Protein AF-A0A4Y1X3I6-F1 (afdb_monomer_lite)

Radius of gyration: 19.83 Å; chains: 1; bounding box: 42×43×62 Å

Sequence (272 aa):
MNHTSRMTALLGELRRERNGAVADAMRLVGAPYGLNYGVSLPTLRRLARAEKPDYAFAKFLSLQDVRELRLAAYHIADPAGLTPGEFPFWASGIVNHELAEEAAFALLPRIGDFPALFRTWTATDMPWPLQYAALMAASRVVPPDSGWVDSAVEAVRRAAAAAETVPPDVAASEGGLVSAAPVAAVVAGTGPAVSASPESGFSASATPSAACSVCTPAAALLVAQGAVALLAAVGSRNGESRQAVLRKAGSLGRLRAEDYVHEELAWRLEVQ

Foldseek 3Di:
DDLVVVVVVLVVQLLVQFDVVQVVVCVLLPPPAPAERNHDPVSLLVSLLVAAADQVSLLVQLPDSYPSSVLSSLQNHDLAPCDPVCLVVLLLSQQDLSSLVSNLPHHQLPHPPLVSQLVVQLDLQHFLSSLLSSLSNLLVHVQRDLVCLLSLLVSLQSLLVLQVVDDVVLQVSNVVLPDCDPPDDDDDDDDDDDDDDDDDDDDDDDDSPPNRRRRHPSSSLSSLVSSLSSLLSQLVPDVVSVVSNLVSLVPHDPGPSSVSNVVSSCVSRVPD

Structure (mmCIF, N/CA/C/O backbone):
data_AF-A0A4Y1X3I6-F1
#
_entry.id   AF-A0A4Y1X3I6-F1
#
loop_
_atom_site.group_PDB
_atom_site.id
_atom_site.type_symbol
_atom_site.label_atom_id
_atom_site.label_alt_id
_atom_site.label_comp_id
_atom_site.label_asym_id
_atom_site.label_entity_id
_atom_site.label_seq_id
_atom_site.pdbx_PDB_ins_code
_atom_site.Cartn_x
_atom_site.Cartn_y
_atom_site.Cartn_z
_atom_site.occupancy
_atom_site.B_iso_or_equiv
_atom_site.auth_seq_id
_atom_site.auth_comp_id
_atom_site.auth_asym_id
_atom_site.auth_atom_id
_atom_site.pdbx_PDB_model_num
ATOM 1 N N . MET A 1 1 ? -17.410 15.465 18.417 1.00 71.94 1 MET A N 1
ATOM 2 C CA . MET A 1 1 ? -16.940 14.279 19.169 1.00 71.94 1 MET A CA 1
ATOM 3 C C . MET A 1 1 ? -15.415 14.283 19.130 1.00 71.94 1 MET A C 1
ATOM 5 O O . MET A 1 1 ? -14.883 14.571 18.065 1.00 71.94 1 MET A O 1
ATOM 9 N N . ASN A 1 2 ? -14.715 14.066 20.250 1.00 92.44 2 ASN A N 1
ATOM 10 C CA . ASN A 1 2 ? -13.241 14.031 20.248 1.00 92.44 2 ASN A CA 1
ATOM 11 C C . ASN A 1 2 ? -12.715 12.730 19.595 1.00 92.44 2 ASN A C 1
ATOM 13 O O . ASN A 1 2 ? -13.485 11.787 19.392 1.00 92.44 2 ASN A O 1
ATOM 17 N N . HIS A 1 3 ? -11.423 12.681 19.248 1.00 96.50 3 HIS A N 1
ATOM 18 C CA . HIS A 1 3 ? -10.822 11.522 18.570 1.00 96.50 3 HIS A CA 1
ATOM 19 C C . HIS A 1 3 ? -10.977 10.219 19.367 1.00 96.50 3 HIS A C 1
ATOM 21 O O . HIS A 1 3 ? -11.315 9.189 18.789 1.00 96.50 3 HIS A O 1
ATOM 27 N N . THR A 1 4 ? -10.808 10.260 20.690 1.00 96.69 4 THR A N 1
ATOM 28 C CA . THR A 1 4 ? -10.915 9.076 21.554 1.00 96.69 4 THR A CA 1
ATOM 29 C C . THR A 1 4 ? -12.310 8.456 21.512 1.00 96.69 4 THR A C 1
ATOM 31 O O . THR A 1 4 ? -12.442 7.240 21.364 1.00 96.69 4 THR A O 1
ATOM 34 N N . SER A 1 5 ? -13.366 9.269 21.596 1.00 96.88 5 SER A N 1
ATOM 35 C CA . SER A 1 5 ? -14.747 8.782 21.531 1.00 96.88 5 SER A CA 1
ATOM 36 C C . SER A 1 5 ? -15.086 8.198 20.155 1.00 96.88 5 SER A C 1
ATOM 38 O O . SER A 1 5 ? -15.718 7.146 20.095 1.00 96.88 5 SER A O 1
ATOM 40 N N . ARG A 1 6 ? -14.614 8.819 19.062 1.00 97.62 6 ARG A N 1
ATOM 41 C CA . ARG A 1 6 ? -14.786 8.287 17.695 1.00 97.62 6 ARG A CA 1
ATOM 42 C C . ARG A 1 6 ? -14.063 6.956 17.509 1.00 97.62 6 ARG A C 1
ATOM 44 O O . ARG A 1 6 ? -14.669 5.985 17.075 1.00 97.62 6 ARG A O 1
ATOM 51 N N . MET A 1 7 ? -12.795 6.880 17.915 1.00 98.06 7 MET A N 1
ATOM 52 C CA . MET A 1 7 ? -12.025 5.635 17.884 1.00 98.06 7 MET A CA 1
ATOM 53 C C . MET A 1 7 ? -12.710 4.535 18.701 1.00 98.06 7 MET A C 1
ATOM 55 O O . MET A 1 7 ? -12.787 3.400 18.247 1.00 98.06 7 MET A O 1
ATOM 59 N N . THR A 1 8 ? -13.233 4.860 19.886 1.00 97.81 8 THR A N 1
ATOM 60 C CA . THR A 1 8 ? -13.953 3.896 20.734 1.00 97.81 8 THR A CA 1
ATOM 61 C C . THR A 1 8 ? -15.213 3.372 20.042 1.00 97.81 8 THR A C 1
ATOM 63 O O . THR A 1 8 ? -15.477 2.172 20.104 1.00 97.81 8 THR A O 1
ATOM 66 N N . ALA A 1 9 ? -15.967 4.235 19.353 1.00 98.00 9 ALA A N 1
ATOM 67 C CA . ALA A 1 9 ? -17.135 3.823 18.576 1.00 98.00 9 ALA A CA 1
ATOM 68 C C . ALA A 1 9 ? -16.743 2.886 17.421 1.00 98.00 9 ALA A C 1
ATOM 70 O O . ALA A 1 9 ? -17.279 1.779 17.332 1.00 98.00 9 ALA A O 1
ATOM 71 N N . LEU A 1 10 ? -15.744 3.274 16.620 1.00 98.19 10 LEU A N 1
ATOM 72 C CA . LEU A 1 10 ? -15.222 2.466 15.513 1.00 98.19 10 LEU A CA 1
ATOM 73 C C . LEU A 1 10 ? -14.684 1.109 15.998 1.00 98.19 10 LEU A C 1
ATOM 75 O O . LEU A 1 10 ? -15.006 0.066 15.434 1.00 98.19 10 LEU A O 1
ATOM 79 N N . LEU A 1 11 ? -13.921 1.088 17.095 1.00 97.62 11 LEU A N 1
ATOM 80 C CA . LEU A 1 11 ? -13.472 -0.152 17.736 1.00 97.62 11 LEU A CA 1
ATOM 81 C C . LEU A 1 11 ? -14.644 -1.011 18.213 1.00 97.62 11 LEU A C 1
ATOM 83 O O . LEU A 1 11 ? -14.580 -2.235 18.129 1.00 97.62 11 LEU A O 1
ATOM 87 N N . GLY A 1 12 ? -15.708 -0.392 18.723 1.00 98.06 12 GLY A N 1
ATOM 88 C CA . GLY A 1 12 ? -16.930 -1.087 19.108 1.00 98.06 12 GLY A CA 1
ATOM 89 C C . GLY A 1 12 ? -17.577 -1.820 17.932 1.00 98.06 12 GLY A C 1
ATOM 90 O O . GLY A 1 12 ? -18.028 -2.950 18.105 1.00 98.06 12 GLY A O 1
ATOM 91 N N . GLU A 1 13 ? -17.590 -1.210 16.745 1.00 98.19 13 GLU A N 1
ATOM 92 C CA . GLU A 1 13 ? -18.057 -1.842 15.504 1.00 98.19 13 GLU A CA 1
ATOM 93 C C . GLU A 1 13 ? -17.135 -2.978 15.064 1.00 98.19 13 GLU A C 1
ATOM 95 O O . GLU A 1 13 ? -17.592 -4.105 14.885 1.00 98.19 13 GLU A O 1
ATOM 100 N N . LEU A 1 14 ? -15.829 -2.722 14.990 1.00 97.38 14 LEU A N 1
ATOM 101 C CA . LEU A 1 14 ? -14.834 -3.719 14.589 1.00 97.38 14 LEU A CA 1
ATOM 102 C C . LEU A 1 14 ? -14.844 -4.953 15.502 1.00 97.38 14 LEU A C 1
ATOM 104 O O . LEU A 1 14 ? -14.760 -6.082 15.029 1.00 97.38 14 LEU A O 1
ATOM 108 N N . ARG A 1 15 ? -15.013 -4.765 16.816 1.00 96.75 15 ARG A N 1
ATOM 109 C CA . ARG A 1 15 ? -15.083 -5.871 17.783 1.00 96.75 15 ARG A CA 1
ATOM 110 C C . ARG A 1 15 ? -16.308 -6.762 17.596 1.00 96.75 15 ARG A C 1
ATOM 112 O O . ARG A 1 15 ? -16.227 -7.938 17.947 1.00 96.75 15 ARG A O 1
ATOM 119 N N . ARG A 1 16 ? -17.419 -6.239 17.064 1.00 97.56 16 ARG A N 1
ATOM 120 C CA . ARG A 1 16 ? -18.601 -7.055 16.728 1.00 97.56 16 ARG A CA 1
ATOM 121 C C . ARG A 1 16 ? -18.351 -7.958 15.523 1.00 97.56 16 ARG A C 1
ATOM 123 O O . ARG A 1 16 ? -18.936 -9.028 15.445 1.00 97.56 16 ARG A O 1
ATOM 130 N N . GLU A 1 17 ? -17.439 -7.554 14.648 1.00 97.56 17 GLU A N 1
ATOM 131 C CA . GLU A 1 17 ? -17.069 -8.252 13.413 1.00 97.56 17 GLU A CA 1
ATOM 132 C C . GLU A 1 17 ? -15.809 -9.125 13.572 1.00 97.56 17 GLU A C 1
ATOM 134 O O . GLU A 1 17 ? -15.268 -9.631 12.587 1.00 97.56 17 GLU A O 1
ATOM 139 N N . ARG A 1 18 ? -15.295 -9.273 14.802 1.00 95.94 18 ARG A N 1
ATOM 140 C CA . ARG A 1 18 ? -14.026 -9.963 15.068 1.00 95.94 18 ARG A CA 1
ATOM 141 C C . ARG A 1 18 ? -14.077 -11.437 14.667 1.00 95.94 18 ARG A C 1
ATOM 143 O O . ARG A 1 18 ? -15.062 -12.130 14.922 1.00 95.94 18 ARG A O 1
ATOM 150 N N . ASN A 1 19 ? -12.957 -11.941 14.164 1.00 95.19 19 ASN A N 1
ATOM 151 C CA . ASN A 1 19 ? -12.756 -13.353 13.879 1.00 95.19 19 ASN A CA 1
ATOM 152 C C . ASN A 1 19 ? -11.429 -13.828 14.486 1.00 95.19 19 ASN A C 1
ATOM 154 O O . ASN A 1 19 ? -10.357 -13.615 13.924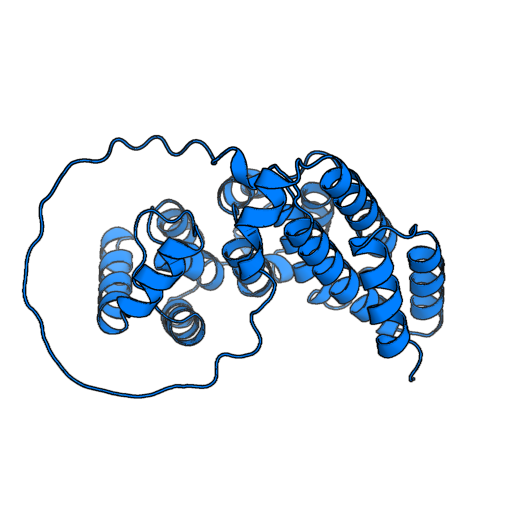 1.00 95.19 19 ASN A O 1
ATOM 158 N N . GLY A 1 20 ? -11.517 -14.488 15.645 1.00 90.81 20 GLY A N 1
ATOM 159 C CA . GLY A 1 20 ? -10.344 -14.976 16.375 1.00 90.81 20 GLY A CA 1
ATOM 160 C C . GLY A 1 20 ? -9.525 -15.999 15.587 1.00 90.81 20 GLY A C 1
ATOM 161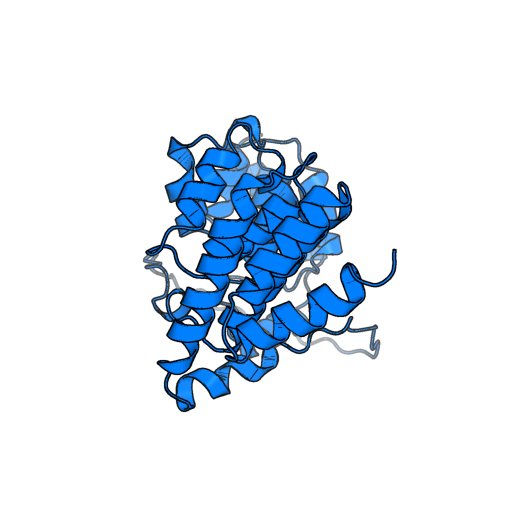 O O . GLY A 1 20 ? -8.309 -15.898 15.564 1.00 90.81 20 GLY A O 1
ATOM 162 N N . ALA A 1 21 ? -10.177 -16.906 14.852 1.00 90.69 21 ALA A N 1
ATOM 163 C CA . ALA A 1 21 ? -9.475 -17.915 14.057 1.00 90.69 21 ALA A CA 1
ATOM 164 C C . ALA A 1 21 ? -8.644 -17.287 12.926 1.00 90.69 21 ALA A C 1
ATOM 166 O O . ALA A 1 21 ? -7.527 -17.722 12.660 1.00 90.69 21 ALA A O 1
ATOM 167 N N . VAL A 1 22 ? -9.165 -16.233 12.285 1.00 90.12 22 VAL A N 1
ATOM 168 C CA . VAL A 1 22 ? -8.405 -15.459 11.291 1.00 90.12 22 VAL A CA 1
ATOM 169 C C . VAL A 1 22 ? -7.247 -14.722 11.959 1.00 90.12 22 VAL A C 1
ATOM 171 O O . VAL A 1 22 ? -6.133 -14.775 11.450 1.00 90.12 22 VAL A O 1
ATOM 174 N N . ALA A 1 23 ? -7.478 -14.072 13.103 1.00 88.38 23 ALA A N 1
ATOM 175 C CA . ALA A 1 23 ? -6.417 -13.382 13.837 1.00 88.38 23 ALA A CA 1
ATOM 176 C C . ALA A 1 23 ? -5.280 -14.340 14.247 1.00 88.38 23 ALA A C 1
ATOM 178 O O . ALA A 1 23 ? -4.106 -14.010 14.065 1.00 88.38 23 ALA A O 1
ATOM 179 N N . ASP A 1 24 ? -5.621 -15.541 14.720 1.00 86.38 24 ASP A N 1
ATOM 180 C CA . ASP A 1 24 ? -4.663 -16.586 15.085 1.00 86.38 24 ASP A CA 1
ATOM 181 C C . ASP A 1 24 ? -3.896 -17.103 13.860 1.00 86.38 24 ASP A C 1
ATOM 183 O O . ASP A 1 24 ? -2.670 -17.210 13.898 1.00 86.38 24 ASP A O 1
ATOM 187 N N . ALA A 1 25 ? -4.580 -17.342 12.736 1.00 85.25 25 ALA A N 1
ATOM 188 C CA . ALA A 1 25 ? -3.932 -17.738 11.486 1.00 85.25 25 ALA A CA 1
ATOM 189 C C . ALA A 1 25 ? -2.962 -16.659 10.969 1.00 85.25 25 ALA A C 1
ATOM 191 O O . ALA A 1 25 ? -1.842 -16.972 10.568 1.00 85.25 25 ALA A O 1
ATOM 192 N N . MET A 1 26 ? -3.349 -15.381 11.037 1.00 83.81 26 MET A N 1
ATOM 193 C CA . MET A 1 26 ? -2.488 -14.252 10.662 1.00 83.81 26 MET A CA 1
ATOM 194 C C . MET A 1 26 ? -1.252 -14.137 11.562 1.00 83.81 26 MET A C 1
ATOM 196 O O . MET A 1 26 ? -0.181 -13.740 11.101 1.00 83.81 26 MET A O 1
ATOM 200 N N . ARG A 1 27 ? -1.377 -14.507 12.842 1.00 78.56 27 ARG A N 1
ATOM 201 C CA . ARG A 1 27 ? -0.246 -14.545 13.775 1.00 78.56 27 ARG A CA 1
ATOM 202 C C . ARG A 1 27 ? 0.766 -15.626 13.397 1.00 78.56 27 ARG A C 1
ATOM 204 O O . ARG A 1 27 ? 1.964 -15.382 13.510 1.00 78.56 27 ARG A O 1
ATOM 211 N N . LEU A 1 28 ? 0.306 -16.788 12.925 1.00 69.88 28 LEU A N 1
ATOM 212 C CA . LEU A 1 28 ? 1.184 -17.885 12.494 1.00 69.88 28 LEU A CA 1
ATOM 213 C C . LEU A 1 28 ? 2.040 -17.518 11.276 1.00 69.88 28 LEU A C 1
ATOM 215 O O . LEU A 1 28 ? 3.168 -17.985 11.171 1.00 69.88 28 LEU A O 1
ATOM 219 N N . VAL A 1 29 ? 1.533 -16.656 10.390 1.00 65.00 29 VAL A N 1
ATOM 220 C CA . VAL A 1 29 ? 2.268 -16.157 9.211 1.00 65.00 29 VAL A CA 1
ATOM 221 C C . VAL A 1 29 ? 3.042 -14.858 9.481 1.00 65.00 29 VAL A C 1
ATOM 223 O O . VAL A 1 29 ? 3.523 -14.220 8.550 1.00 65.00 29 VAL A O 1
ATOM 226 N N . GLY A 1 30 ? 3.180 -14.457 10.750 1.00 58.72 30 GLY A N 1
ATOM 227 C CA . GLY A 1 30 ? 4.080 -13.377 11.157 1.00 58.72 30 GLY A CA 1
ATOM 228 C C . GLY A 1 30 ? 3.566 -11.954 10.922 1.00 58.72 30 GLY A C 1
ATOM 229 O O . GLY A 1 30 ? 4.382 -11.040 10.830 1.00 58.72 30 GLY A O 1
ATOM 230 N N . ALA A 1 31 ? 2.249 -11.722 10.842 1.00 60.41 31 ALA A N 1
ATOM 231 C CA . ALA A 1 31 ? 1.717 -10.364 10.693 1.00 60.41 31 ALA A CA 1
ATOM 232 C C . ALA A 1 31 ? 2.113 -9.485 11.911 1.00 60.41 31 ALA A C 1
ATOM 234 O O . ALA A 1 31 ? 1.647 -9.752 13.022 1.00 60.41 31 ALA A O 1
ATOM 235 N N . PRO A 1 32 ? 2.945 -8.435 11.743 1.00 61.25 32 PRO A N 1
ATOM 236 C CA . PRO A 1 32 ? 3.605 -7.717 12.839 1.00 61.25 32 PRO A CA 1
ATOM 237 C C . PRO A 1 32 ? 2.705 -6.635 13.456 1.00 61.25 32 PRO A C 1
ATOM 239 O O . PRO A 1 32 ? 3.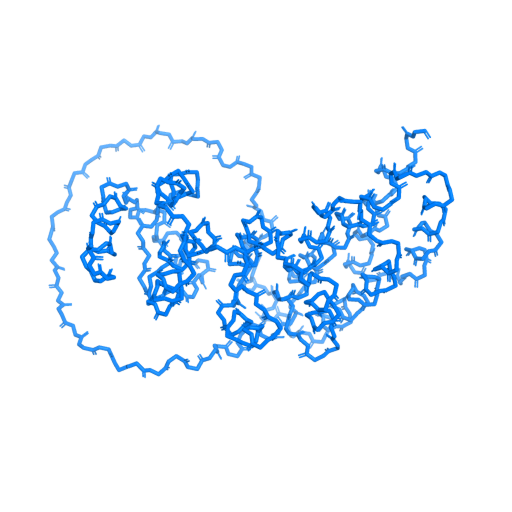115 -5.489 13.634 1.00 61.25 32 PRO A O 1
ATOM 242 N N . TYR A 1 33 ? 1.447 -6.966 13.726 1.00 68.00 33 TYR A N 1
ATOM 243 C CA . TYR A 1 33 ? 0.543 -6.078 14.451 1.00 68.00 33 TYR A CA 1
ATOM 244 C C . TYR A 1 33 ? 0.595 -6.395 15.943 1.00 68.00 33 TYR A C 1
ATOM 246 O O . TYR A 1 33 ? 0.680 -7.570 16.300 1.00 68.00 33 TYR A O 1
ATOM 254 N N . GLY A 1 34 ? 0.479 -5.382 16.809 1.00 76.44 34 GLY A N 1
ATOM 255 C CA . GLY A 1 34 ? 0.259 -5.618 18.235 1.00 76.44 34 GLY A CA 1
ATOM 256 C C . GLY A 1 34 ? -1.078 -6.309 18.481 1.00 76.44 34 GLY A C 1
ATOM 257 O O . GLY A 1 34 ? -1.127 -7.495 18.804 1.00 76.44 34 GLY A O 1
ATOM 258 N N . LEU A 1 35 ? -2.184 -5.580 18.297 1.00 89.69 35 LEU A N 1
ATOM 259 C CA . LEU A 1 35 ? -3.539 -6.123 18.410 1.00 89.69 35 LEU A CA 1
ATOM 260 C C . LEU A 1 35 ? -4.172 -6.370 17.033 1.00 89.69 35 LEU A C 1
ATOM 262 O O . LEU A 1 35 ? -4.161 -5.495 16.168 1.00 89.69 35 LEU A O 1
ATOM 266 N N . ASN A 1 36 ? -4.781 -7.543 16.854 1.00 91.81 36 ASN A N 1
ATOM 267 C CA . ASN A 1 36 ? -5.469 -7.949 15.628 1.00 91.81 36 ASN A CA 1
ATOM 268 C C . ASN A 1 36 ? -6.830 -8.577 15.969 1.00 91.81 36 ASN A C 1
ATOM 270 O O . ASN A 1 36 ? -6.892 -9.533 16.742 1.00 91.81 36 ASN A O 1
ATOM 274 N N . TYR A 1 37 ? -7.918 -8.048 15.401 1.00 93.88 37 TYR A N 1
ATOM 275 C CA . TYR A 1 37 ? -9.270 -8.589 15.592 1.00 93.88 37 TYR A CA 1
ATOM 276 C C . TYR A 1 37 ? -9.701 -9.580 14.503 1.00 93.88 37 TYR A C 1
ATOM 278 O O . TYR A 1 37 ? -10.783 -10.158 14.610 1.00 93.88 37 TYR A O 1
ATOM 286 N N . GLY A 1 38 ? -8.893 -9.780 13.461 1.00 94.06 38 GLY A N 1
ATOM 287 C CA . GLY A 1 38 ? -9.194 -10.684 12.351 1.00 94.06 38 GLY A CA 1
ATOM 288 C C . GLY A 1 38 ? -10.375 -10.213 11.503 1.00 94.06 38 GLY A C 1
ATOM 289 O O . GLY A 1 38 ? -11.040 -11.024 10.859 1.00 94.06 38 GLY A O 1
ATOM 290 N N . VAL A 1 39 ? -10.673 -8.909 11.516 1.00 96.69 39 VAL A N 1
ATOM 291 C CA . VAL A 1 39 ? -11.759 -8.353 10.702 1.00 96.69 39 VAL A CA 1
ATOM 292 C C . VAL A 1 39 ? -11.340 -8.401 9.233 1.00 96.69 39 VAL A C 1
ATOM 294 O O . VAL A 1 39 ? -10.229 -7.998 8.869 1.00 96.69 39 VAL A O 1
ATOM 297 N N . SER A 1 40 ? -12.241 -8.890 8.378 1.00 95.25 40 SER A N 1
ATOM 298 C CA . SER A 1 40 ? -12.002 -8.974 6.936 1.00 95.25 40 SER A CA 1
ATOM 299 C C . SER A 1 40 ? -11.852 -7.582 6.313 1.00 95.25 40 SER A C 1
ATOM 301 O O . SER A 1 40 ? -12.541 -6.636 6.708 1.00 95.25 40 SER A O 1
ATOM 303 N N . LEU A 1 41 ? -10.993 -7.450 5.294 1.00 95.56 41 LEU A N 1
ATOM 304 C CA . LEU A 1 41 ? -10.809 -6.179 4.582 1.00 95.56 41 LEU A CA 1
ATOM 305 C C . LEU A 1 41 ? -12.131 -5.604 4.039 1.00 95.56 41 LEU A C 1
ATOM 307 O O . LEU A 1 41 ? -12.364 -4.415 4.241 1.00 95.56 41 LEU A O 1
ATOM 311 N N . PRO A 1 42 ? -13.052 -6.378 3.421 1.00 97.31 42 PRO A N 1
ATOM 312 C CA . PRO A 1 42 ? -14.332 -5.828 2.970 1.00 97.31 42 PRO A CA 1
ATOM 313 C C . PRO A 1 42 ? -15.154 -5.183 4.094 1.00 97.31 42 PRO A C 1
ATOM 315 O O . PRO A 1 42 ? -15.693 -4.090 3.909 1.00 97.31 42 PRO A O 1
ATOM 318 N N . THR A 1 43 ? -15.229 -5.822 5.267 1.00 98.19 43 THR A N 1
ATOM 319 C CA . THR A 1 43 ? -15.938 -5.260 6.424 1.00 98.19 43 THR A CA 1
ATOM 320 C C . THR A 1 43 ? -15.218 -4.039 6.981 1.00 98.19 43 THR A C 1
ATOM 322 O O . THR A 1 43 ? -15.857 -3.009 7.181 1.00 98.19 43 THR A O 1
ATOM 325 N N . LEU A 1 44 ? -13.898 -4.104 7.155 1.00 98.25 44 LEU A N 1
ATOM 326 C CA . LEU A 1 44 ? -13.096 -2.974 7.619 1.00 98.25 44 LEU A CA 1
ATOM 327 C C . LEU A 1 44 ? -13.282 -1.749 6.723 1.00 98.25 44 LEU A C 1
ATOM 329 O O . LEU A 1 44 ? -13.594 -0.667 7.213 1.00 98.25 44 LEU A O 1
ATOM 333 N N . ARG A 1 45 ? -13.146 -1.927 5.404 1.00 98.38 45 ARG A N 1
ATOM 334 C CA . ARG A 1 45 ? -13.310 -0.860 4.410 1.00 98.38 45 ARG A CA 1
ATOM 335 C C . ARG A 1 45 ? -14.714 -0.260 4.467 1.00 98.38 45 ARG A C 1
ATOM 337 O O . ARG A 1 45 ? -14.852 0.954 4.360 1.00 98.38 45 ARG A O 1
ATOM 344 N N . ARG A 1 46 ? -15.753 -1.086 4.651 1.00 98.38 46 ARG A N 1
ATOM 345 C CA . ARG A 1 46 ? -17.143 -0.623 4.803 1.00 98.38 46 ARG A CA 1
ATOM 346 C C . ARG A 1 46 ? -17.305 0.276 6.029 1.00 98.38 46 ARG A C 1
ATOM 348 O O . ARG A 1 46 ? -17.865 1.357 5.893 1.00 98.38 46 ARG A O 1
ATOM 355 N N . LEU A 1 47 ? -16.807 -0.157 7.189 1.00 98.44 47 LEU A N 1
ATOM 356 C CA . LEU A 1 47 ? -16.899 0.610 8.437 1.00 98.44 47 LEU A CA 1
ATOM 357 C C . LEU A 1 47 ? -16.075 1.902 8.355 1.00 98.44 47 LEU A C 1
ATOM 359 O O . LEU A 1 47 ? -16.577 2.981 8.646 1.00 98.44 47 LEU A O 1
ATOM 363 N N . ALA A 1 48 ? -14.839 1.820 7.861 1.00 98.25 48 ALA A N 1
ATOM 364 C CA . ALA A 1 48 ? -13.962 2.978 7.721 1.00 98.25 48 ALA A CA 1
ATOM 365 C C . ALA A 1 48 ? -14.527 4.037 6.759 1.00 98.25 48 ALA A C 1
ATOM 367 O O . ALA A 1 48 ? -14.428 5.226 7.030 1.00 98.25 48 ALA A O 1
ATOM 368 N N . ARG A 1 49 ? -15.166 3.629 5.654 1.00 97.25 49 ARG A N 1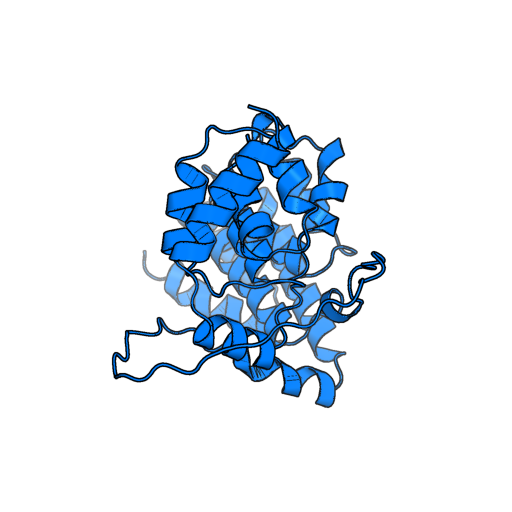
ATOM 369 C CA . ARG A 1 49 ? -15.792 4.559 4.694 1.00 97.25 49 ARG A CA 1
ATOM 370 C C . ARG A 1 49 ? -17.086 5.204 5.198 1.00 97.25 49 ARG A C 1
ATOM 372 O O . ARG A 1 49 ? -17.556 6.145 4.565 1.00 97.25 49 ARG A O 1
ATOM 379 N N . ALA A 1 50 ? -17.674 4.702 6.285 1.00 97.19 50 ALA A N 1
ATOM 380 C CA . ALA A 1 50 ? -18.821 5.342 6.927 1.00 97.19 50 ALA A CA 1
ATOM 381 C C . ALA A 1 50 ? -18.406 6.567 7.764 1.00 97.19 50 ALA A C 1
ATOM 383 O O . ALA A 1 50 ? -19.228 7.447 8.020 1.00 97.19 50 ALA A O 1
ATOM 384 N N . GLU A 1 51 ? -17.134 6.653 8.162 1.00 97.44 51 GLU A N 1
ATOM 385 C CA . GLU A 1 51 ? -16.578 7.845 8.796 1.00 97.44 51 GLU A CA 1
ATOM 386 C C . GLU A 1 51 ? -16.430 8.991 7.786 1.00 97.44 51 GLU A C 1
ATOM 388 O O . GLU A 1 51 ? -16.112 8.799 6.611 1.00 97.44 51 GLU A O 1
ATOM 393 N N . LYS A 1 52 ? -16.608 10.226 8.266 1.00 96.19 52 LYS A N 1
ATOM 394 C CA . LYS A 1 52 ? -16.297 11.416 7.469 1.00 96.19 52 LYS A CA 1
ATOM 395 C C . LYS A 1 52 ? -14.777 11.498 7.238 1.00 96.19 52 LYS A C 1
ATOM 397 O O . LYS A 1 52 ? -14.046 11.350 8.224 1.00 96.19 52 LYS A O 1
ATOM 402 N N . PRO A 1 53 ? -14.310 11.820 6.010 1.00 98.06 53 PRO A N 1
ATOM 403 C CA . PRO A 1 53 ? -12.897 12.062 5.746 1.00 98.06 53 PRO A CA 1
ATOM 404 C C . PRO A 1 53 ? -12.294 13.081 6.718 1.00 98.06 53 PRO A C 1
ATOM 406 O O . PRO A 1 53 ? -12.850 14.166 6.912 1.00 98.06 53 PRO A O 1
ATOM 409 N N . ASP A 1 54 ? -11.188 12.706 7.354 1.00 98.25 54 ASP A N 1
ATOM 410 C CA . ASP A 1 54 ? -10.542 13.480 8.412 1.00 98.25 54 ASP A CA 1
ATOM 411 C C . ASP A 1 54 ? -9.075 13.059 8.570 1.00 98.25 54 ASP A C 1
ATOM 413 O O . ASP A 1 54 ? -8.756 11.964 9.044 1.00 98.25 54 ASP A O 1
ATOM 417 N N . TYR A 1 55 ? -8.163 13.947 8.172 1.00 98.25 55 TYR A N 1
ATOM 418 C CA . TYR A 1 55 ? -6.729 13.673 8.200 1.00 98.25 55 TYR A CA 1
ATOM 419 C C . TYR A 1 55 ? -6.158 13.565 9.622 1.00 98.25 55 TYR A C 1
ATOM 421 O O . TYR A 1 55 ? -5.362 12.670 9.911 1.00 98.25 55 TYR A O 1
ATOM 429 N N . ALA A 1 56 ? -6.576 14.445 10.537 1.00 98.19 56 ALA A N 1
ATOM 430 C CA . ALA A 1 56 ? -6.059 14.458 11.903 1.00 98.19 56 ALA A CA 1
ATOM 431 C C . ALA A 1 56 ? -6.513 13.212 12.675 1.00 98.19 56 ALA A C 1
ATOM 433 O O . ALA A 1 56 ? -5.731 12.618 13.423 1.00 98.19 56 ALA A O 1
ATOM 434 N N . PHE A 1 57 ? -7.758 12.783 12.456 1.00 98.62 57 PHE A N 1
ATOM 435 C CA . PHE A 1 57 ? -8.264 11.543 13.027 1.00 98.62 57 PHE A CA 1
ATOM 436 C C . PHE A 1 57 ? -7.566 10.315 12.431 1.00 98.62 57 PHE A C 1
ATOM 438 O O . PHE A 1 57 ? -7.166 9.429 13.182 1.00 98.62 57 PHE A O 1
ATOM 445 N N . ALA A 1 58 ? -7.326 10.280 11.118 1.00 98.62 58 ALA A N 1
ATOM 446 C CA . ALA A 1 58 ? -6.581 9.190 10.490 1.00 98.62 58 ALA A CA 1
ATOM 447 C C . ALA A 1 58 ? -5.156 9.044 11.054 1.00 98.62 58 ALA A C 1
ATOM 449 O O . ALA A 1 58 ? -4.762 7.933 11.406 1.00 98.62 58 ALA A O 1
ATOM 450 N N . LYS A 1 59 ? -4.413 10.148 11.239 1.00 98.19 59 LYS A N 1
ATOM 451 C CA . LYS A 1 59 ? -3.095 10.112 11.908 1.00 98.19 59 LYS A CA 1
ATOM 45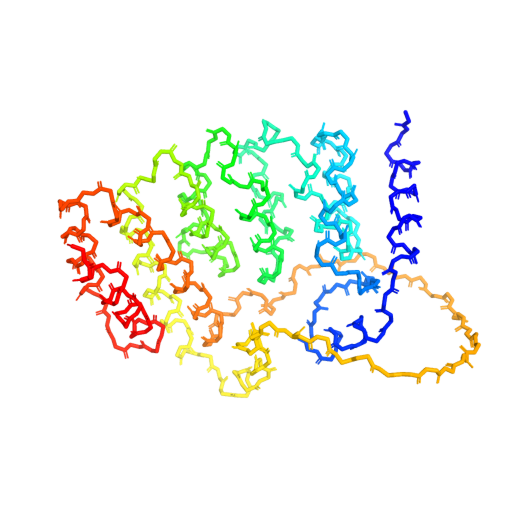2 C C . LYS A 1 59 ? -3.190 9.606 13.345 1.00 98.19 59 LYS A C 1
ATOM 454 O O . LYS A 1 59 ? -2.333 8.857 13.800 1.00 98.19 59 LYS A O 1
ATOM 459 N N . PHE A 1 60 ? -4.232 10.008 14.070 1.00 98.31 60 PHE A N 1
ATOM 460 C CA . PHE A 1 60 ? -4.466 9.510 15.422 1.00 98.31 60 PHE A CA 1
ATOM 461 C C . PHE A 1 60 ? -4.692 7.988 15.439 1.00 98.31 60 PHE A C 1
ATOM 463 O O . PHE A 1 60 ? -4.127 7.305 16.293 1.00 98.31 60 PHE A O 1
ATOM 470 N N . LEU A 1 61 ? -5.459 7.448 14.483 1.00 98.25 61 LEU A N 1
ATOM 471 C CA . LEU A 1 61 ? -5.697 6.007 14.343 1.00 98.25 61 LEU A CA 1
ATOM 472 C C . LEU A 1 61 ? -4.443 5.231 13.919 1.00 98.25 61 LEU A C 1
ATOM 474 O O . LEU A 1 61 ? -4.200 4.147 14.443 1.00 98.25 61 LEU A O 1
ATOM 478 N N . SER A 1 62 ? -3.633 5.774 13.005 1.00 96.19 62 SER A N 1
ATOM 479 C CA . SER A 1 62 ? -2.440 5.087 12.489 1.00 96.19 62 SER A CA 1
ATOM 480 C C . SER A 1 62 ? -1.334 4.915 13.533 1.00 96.19 62 SER A C 1
ATOM 482 O O . SER A 1 62 ? -0.477 4.051 13.375 1.00 96.19 62 SER A O 1
ATOM 484 N N . LEU A 1 63 ? -1.355 5.730 14.591 1.00 95.00 63 LEU A N 1
ATOM 485 C CA . LEU A 1 63 ? -0.453 5.626 15.739 1.00 95.00 63 LEU A CA 1
ATOM 486 C C . LEU A 1 63 ? -0.865 4.536 16.736 1.00 95.00 63 LEU A C 1
ATOM 488 O O . LEU A 1 63 ? -0.090 4.214 17.634 1.00 95.00 63 LEU A O 1
ATOM 492 N N . GLN A 1 64 ? -2.073 3.983 16.614 1.00 94.31 64 GLN A N 1
ATOM 493 C CA . GLN A 1 64 ? -2.526 2.914 17.495 1.00 94.31 64 GLN A CA 1
ATOM 494 C C . GLN A 1 64 ? -1.946 1.580 17.036 1.00 94.31 64 GLN A C 1
ATOM 496 O O . GLN A 1 64 ? -1.967 1.259 15.847 1.00 94.31 64 GLN A O 1
ATOM 501 N N . ASP A 1 65 ? -1.507 0.754 17.983 1.00 91.88 65 ASP A N 1
ATOM 502 C CA . ASP A 1 65 ? -0.994 -0.587 17.689 1.00 91.88 65 ASP A CA 1
ATOM 503 C C . ASP A 1 65 ? -2.130 -1.617 17.529 1.00 91.88 65 ASP A C 1
ATOM 505 O O . ASP A 1 65 ? -2.197 -2.649 18.195 1.00 91.88 65 ASP A O 1
ATOM 509 N N . VAL A 1 66 ? -3.088 -1.282 16.659 1.00 94.50 66 VAL A N 1
ATOM 510 C CA . VAL A 1 66 ? -4.255 -2.101 16.318 1.00 94.50 66 VAL A CA 1
ATOM 511 C C . VAL A 1 66 ? -4.355 -2.189 14.800 1.00 94.50 66 VAL A C 1
ATOM 513 O O . VAL A 1 66 ? -4.560 -1.169 14.135 1.00 94.50 66 VAL A O 1
ATOM 516 N N . ARG A 1 67 ? -4.252 -3.404 14.249 1.00 94.75 67 ARG A N 1
ATOM 517 C CA . ARG A 1 67 ? -4.300 -3.678 12.804 1.00 94.75 67 ARG A CA 1
ATOM 518 C C . ARG A 1 67 ? -5.447 -2.946 12.120 1.00 94.75 67 ARG A C 1
ATOM 520 O O . ARG A 1 67 ? -5.228 -2.192 11.173 1.00 94.75 67 ARG A O 1
ATOM 527 N N . GLU A 1 68 ? -6.665 -3.150 12.614 1.00 97.19 68 GLU A N 1
ATOM 528 C CA . GLU A 1 68 ? -7.864 -2.620 11.976 1.00 97.19 68 GLU A CA 1
ATOM 529 C C . GLU A 1 68 ? -7.889 -1.086 11.952 1.00 97.19 68 GLU A C 1
ATOM 531 O O . GLU A 1 68 ? -8.344 -0.500 10.974 1.00 97.19 68 GLU A O 1
ATOM 536 N N . LEU A 1 69 ? -7.367 -0.426 12.992 1.00 97.88 69 LEU A N 1
ATOM 537 C CA . LEU A 1 69 ? -7.309 1.037 13.043 1.00 97.88 69 LEU A CA 1
ATOM 538 C C . LEU A 1 69 ? -6.273 1.596 12.071 1.00 97.88 69 LEU A C 1
ATOM 540 O O . LEU A 1 69 ? -6.555 2.575 11.381 1.00 97.88 69 LEU A O 1
ATOM 544 N N . ARG A 1 70 ? -5.106 0.950 11.967 1.00 97.06 70 ARG A N 1
ATOM 545 C CA . ARG A 1 70 ? -4.057 1.346 11.017 1.00 97.06 70 ARG A CA 1
ATOM 546 C C . ARG A 1 70 ? -4.532 1.217 9.573 1.00 97.06 70 ARG A C 1
ATOM 548 O O . ARG A 1 70 ? -4.328 2.135 8.789 1.00 97.06 70 ARG A O 1
ATOM 555 N N . LEU A 1 71 ? -5.215 0.124 9.235 1.00 97.44 71 LEU A N 1
ATOM 556 C CA . LEU A 1 71 ? -5.785 -0.064 7.898 1.00 97.44 71 LEU A CA 1
ATOM 557 C C . LEU A 1 71 ? -6.952 0.903 7.640 1.00 97.44 71 LEU A C 1
ATOM 559 O O . LEU A 1 71 ? -7.030 1.501 6.567 1.00 97.44 71 LEU A O 1
ATOM 563 N N . ALA A 1 72 ? -7.834 1.118 8.625 1.00 98.50 72 ALA A N 1
ATOM 564 C CA . ALA A 1 72 ? -8.948 2.061 8.505 1.00 98.50 72 ALA A CA 1
ATOM 565 C C . ALA A 1 72 ? -8.466 3.502 8.288 1.00 98.50 72 ALA A C 1
ATOM 567 O O . ALA A 1 72 ? -9.102 4.248 7.542 1.00 98.50 72 ALA A O 1
ATOM 568 N N . ALA A 1 73 ? -7.324 3.880 8.874 1.00 98.69 73 ALA A N 1
ATOM 569 C CA . ALA A 1 73 ? -6.741 5.208 8.720 1.00 98.69 73 ALA A CA 1
ATOM 570 C C . ALA A 1 73 ? -6.570 5.611 7.245 1.00 98.69 73 ALA A C 1
ATOM 572 O O . ALA A 1 73 ? -6.890 6.745 6.898 1.00 98.69 73 ALA A O 1
ATOM 573 N N . TYR A 1 74 ? -6.163 4.698 6.355 1.00 98.50 74 TYR A N 1
ATOM 574 C CA . TYR A 1 74 ? -6.003 5.013 4.927 1.00 98.50 74 TYR A CA 1
ATOM 575 C C . TYR A 1 74 ? -7.325 5.329 4.215 1.00 98.50 74 TYR A C 1
ATOM 577 O O . TYR A 1 74 ? -7.346 6.118 3.272 1.00 98.50 74 TYR A O 1
ATOM 585 N N . HIS A 1 75 ? -8.437 4.737 4.659 1.00 98.56 75 HIS A N 1
ATOM 586 C CA . HIS A 1 75 ? -9.768 5.001 4.092 1.00 98.56 75 HIS A CA 1
ATOM 587 C C . HIS A 1 75 ? -10.411 6.260 4.674 1.00 98.56 75 HIS A C 1
ATOM 589 O O . HIS A 1 75 ? -11.225 6.885 3.999 1.00 98.56 75 HIS A O 1
ATOM 595 N N . ILE A 1 76 ? -10.038 6.629 5.900 1.00 98.69 76 ILE A N 1
ATOM 596 C CA . ILE A 1 76 ? -10.561 7.799 6.618 1.00 98.69 76 ILE A CA 1
ATOM 597 C C . ILE A 1 76 ? -9.765 9.065 6.287 1.00 98.69 76 ILE A C 1
ATOM 599 O O . ILE A 1 76 ? -10.313 10.164 6.329 1.00 98.69 76 ILE A O 1
ATOM 603 N N . ALA A 1 77 ? -8.478 8.940 5.962 1.00 98.56 77 ALA A N 1
ATOM 604 C CA . ALA A 1 77 ? -7.629 10.082 5.663 1.00 98.56 77 ALA A CA 1
ATOM 605 C C . ALA A 1 77 ? -8.202 10.916 4.507 1.00 98.56 77 ALA A C 1
ATOM 607 O O . ALA A 1 77 ? -8.469 10.405 3.414 1.00 98.56 77 ALA A O 1
ATOM 608 N N . ASP A 1 78 ? -8.343 12.221 4.745 1.00 98.31 78 ASP A N 1
ATOM 609 C CA . ASP A 1 78 ? -8.542 13.187 3.669 1.00 98.31 78 ASP A CA 1
ATOM 610 C C . ASP A 1 78 ? -7.232 13.299 2.862 1.00 98.31 78 ASP A C 1
ATOM 612 O O . ASP A 1 78 ? -6.213 13.713 3.431 1.00 98.31 78 ASP A O 1
ATOM 616 N N . PRO A 1 79 ? -7.214 12.940 1.561 1.00 97.75 79 PRO A N 1
ATOM 617 C CA . PRO A 1 79 ? -6.000 12.978 0.747 1.00 97.75 79 PRO A CA 1
ATOM 618 C C . PRO A 1 79 ? -5.356 14.359 0.659 1.00 97.75 79 PRO A C 1
ATOM 620 O O . PRO A 1 79 ? -4.143 14.441 0.479 1.00 97.75 79 PRO A O 1
ATOM 623 N N . ALA A 1 80 ? -6.136 15.436 0.808 1.00 97.31 80 ALA A N 1
ATOM 624 C CA . ALA A 1 80 ? -5.611 16.798 0.783 1.00 97.31 80 ALA A CA 1
ATOM 625 C C . ALA A 1 80 ? -4.643 17.080 1.947 1.00 97.31 80 ALA A C 1
ATOM 627 O O . ALA A 1 80 ? -3.780 17.949 1.834 1.00 97.31 80 ALA A O 1
ATOM 628 N N . GLY A 1 81 ? -4.760 16.336 3.054 1.00 96.50 81 GLY A N 1
ATOM 629 C CA . GLY A 1 81 ? -3.869 16.467 4.205 1.00 96.50 81 GLY A CA 1
ATOM 630 C C . GLY A 1 81 ? -2.506 15.793 4.024 1.00 96.50 81 GLY A C 1
ATOM 631 O O . GLY A 1 81 ? -1.558 16.153 4.722 1.00 96.50 81 GLY A O 1
ATOM 632 N N . LEU A 1 82 ? -2.371 14.851 3.082 1.00 97.50 82 LEU A N 1
ATOM 633 C CA . LEU A 1 82 ? -1.113 14.149 2.824 1.00 97.50 82 LEU A CA 1
ATOM 634 C C . LEU A 1 82 ? -0.241 14.977 1.867 1.00 97.50 82 LEU A C 1
ATOM 636 O O . LEU A 1 82 ? -0.241 14.793 0.650 1.00 97.50 82 LEU A O 1
ATOM 640 N N . THR A 1 83 ? 0.503 15.915 2.448 1.00 96.69 83 THR A N 1
ATOM 641 C CA . THR A 1 83 ? 1.470 16.779 1.750 1.00 96.69 83 THR A CA 1
ATOM 642 C C . THR A 1 83 ? 2.888 16.185 1.786 1.00 96.69 83 THR A C 1
ATOM 644 O O . THR A 1 83 ? 3.134 15.266 2.570 1.00 96.69 83 THR A O 1
ATOM 647 N N . PRO A 1 84 ? 3.863 16.697 1.006 1.00 97.25 84 PRO A N 1
ATOM 648 C CA . PRO A 1 84 ? 5.235 16.176 1.022 1.00 97.25 84 PRO A CA 1
ATOM 649 C C . PRO A 1 84 ? 5.899 16.113 2.406 1.00 97.25 84 PRO A C 1
ATOM 651 O O . PRO A 1 84 ? 6.629 15.166 2.695 1.00 97.25 84 PRO A O 1
ATOM 654 N N . GLY A 1 85 ? 5.599 17.063 3.300 1.00 97.50 85 GLY A N 1
ATOM 655 C CA . GLY A 1 85 ? 6.101 17.042 4.681 1.00 97.50 85 GLY A CA 1
ATOM 656 C C . GLY A 1 85 ? 5.578 15.868 5.519 1.00 97.50 85 GLY A C 1
ATOM 657 O O . GLY A 1 85 ? 6.178 15.508 6.527 1.00 97.50 85 GLY A O 1
ATOM 658 N N . GLU A 1 86 ? 4.488 15.235 5.087 1.00 97.88 86 GLU A N 1
ATOM 659 C CA . GLU A 1 86 ? 3.843 14.113 5.766 1.00 97.88 86 GLU A CA 1
ATOM 660 C C . GLU A 1 86 ? 4.310 12.748 5.241 1.00 97.88 86 GLU A C 1
ATOM 662 O O . GLU A 1 86 ? 4.002 11.718 5.847 1.00 97.88 86 GLU A O 1
ATOM 667 N N . PHE A 1 87 ? 5.076 12.706 4.144 1.00 97.31 87 PHE A N 1
ATOM 668 C CA . PHE A 1 87 ? 5.570 11.448 3.578 1.00 97.31 87 PHE A CA 1
ATOM 669 C C . PHE A 1 87 ? 6.366 10.613 4.594 1.00 97.31 87 PHE A C 1
ATOM 671 O O . PHE A 1 87 ? 6.091 9.414 4.670 1.00 97.31 87 PHE A O 1
ATOM 678 N N . PRO A 1 88 ? 7.281 11.178 5.417 1.00 96.81 88 PRO A N 1
ATOM 679 C CA . PRO A 1 88 ? 8.031 10.389 6.399 1.00 96.81 88 PRO A CA 1
ATOM 680 C C . PRO A 1 88 ? 7.139 9.730 7.459 1.00 96.81 88 PRO A C 1
ATOM 682 O O . PRO A 1 88 ? 7.383 8.590 7.851 1.00 96.81 88 PRO A O 1
ATOM 685 N N . PHE A 1 89 ? 6.077 10.420 7.891 1.00 97.06 89 PHE A N 1
ATOM 686 C CA . PHE A 1 89 ? 5.116 9.882 8.856 1.00 97.06 89 PHE A CA 1
ATOM 687 C C . PHE A 1 89 ? 4.444 8.618 8.312 1.00 97.06 89 PHE A C 1
ATOM 689 O O . PHE A 1 89 ? 4.512 7.563 8.940 1.00 97.06 89 PHE A O 1
ATOM 696 N N . TRP A 1 90 ? 3.853 8.696 7.117 1.00 97.06 90 TRP A N 1
ATOM 697 C CA . TRP A 1 90 ? 3.179 7.545 6.512 1.00 97.06 90 TRP A CA 1
ATOM 698 C C . TRP A 1 90 ? 4.151 6.443 6.094 1.00 97.06 90 TRP A C 1
ATOM 700 O O . TRP A 1 90 ? 3.830 5.269 6.265 1.00 97.06 90 TRP A O 1
ATOM 710 N N . ALA A 1 91 ? 5.347 6.811 5.626 1.00 95.69 91 ALA A N 1
ATOM 711 C CA . ALA A 1 91 ? 6.403 5.866 5.283 1.00 95.69 91 ALA A CA 1
ATOM 712 C C . ALA A 1 91 ? 6.774 4.977 6.480 1.00 95.69 91 ALA A C 1
ATOM 714 O O . ALA A 1 91 ? 6.804 3.756 6.352 1.00 95.69 91 ALA A O 1
ATOM 715 N N . SER A 1 92 ? 6.960 5.569 7.666 1.00 92.44 92 SER A N 1
ATOM 716 C CA . SER A 1 92 ? 7.255 4.815 8.896 1.00 92.44 92 SER A CA 1
ATOM 717 C C . SER A 1 92 ? 6.146 3.835 9.304 1.00 92.44 92 SER A C 1
ATOM 719 O O . SER A 1 92 ? 6.398 2.845 9.989 1.00 92.44 92 SER A O 1
ATOM 721 N N . GLY A 1 93 ? 4.910 4.109 8.876 1.00 90.94 93 GLY A N 1
ATOM 722 C CA . GLY A 1 93 ? 3.732 3.325 9.210 1.00 90.94 93 GLY A CA 1
ATOM 723 C C . GLY A 1 93 ? 3.467 2.152 8.268 1.00 90.94 93 GLY A C 1
ATOM 724 O O . GLY A 1 93 ? 2.688 1.281 8.648 1.00 90.94 93 GLY A O 1
ATOM 725 N N . ILE A 1 94 ? 4.079 2.098 7.081 1.00 93.25 94 ILE A N 1
ATOM 726 C CA . ILE A 1 94 ? 3.882 1.021 6.097 1.00 93.25 94 ILE A CA 1
ATOM 727 C C . ILE A 1 94 ? 5.041 0.034 6.214 1.00 93.25 94 ILE A C 1
ATOM 729 O O . ILE A 1 94 ? 6.122 0.234 5.668 1.00 93.25 94 ILE A O 1
ATOM 733 N N . VAL A 1 95 ? 4.794 -1.046 6.949 1.00 88.50 95 VAL A N 1
ATOM 734 C CA . VAL A 1 95 ? 5.825 -2.034 7.300 1.00 88.50 95 VAL A CA 1
ATOM 735 C C . VAL A 1 95 ? 5.590 -3.401 6.660 1.00 88.50 95 VAL A C 1
ATOM 737 O O . VAL A 1 95 ? 6.413 -4.289 6.785 1.00 88.50 95 VAL A O 1
ATOM 740 N N . ASN A 1 96 ? 4.476 -3.611 5.967 1.00 88.12 96 ASN A N 1
ATOM 741 C CA . ASN A 1 96 ? 4.177 -4.885 5.317 1.00 88.12 96 ASN A CA 1
ATOM 742 C C . ASN A 1 96 ? 3.358 -4.662 4.037 1.00 88.12 96 ASN A C 1
ATOM 744 O O . ASN A 1 96 ? 2.902 -3.546 3.768 1.00 88.12 96 ASN A O 1
ATOM 748 N N . HIS A 1 97 ? 3.177 -5.729 3.255 1.00 89.88 97 HIS A N 1
ATOM 749 C CA . HIS A 1 97 ? 2.405 -5.686 2.011 1.00 89.88 97 HIS A CA 1
ATOM 750 C C . HIS A 1 97 ? 0.942 -5.284 2.245 1.00 89.88 97 HIS A C 1
ATOM 752 O O . HIS A 1 97 ? 0.398 -4.527 1.455 1.00 89.88 97 HIS A O 1
ATOM 758 N N . GLU A 1 98 ? 0.319 -5.717 3.344 1.00 92.38 98 GLU A N 1
ATOM 759 C CA . GLU A 1 98 ? -1.085 -5.413 3.641 1.00 92.38 98 GLU A CA 1
ATOM 760 C C . GLU A 1 98 ? -1.320 -3.902 3.836 1.00 92.38 98 GLU A C 1
ATOM 762 O O . GLU A 1 98 ? -2.230 -3.319 3.245 1.00 92.38 98 GLU A O 1
ATOM 767 N N . LEU A 1 99 ? -0.461 -3.234 4.611 1.00 94.25 99 LEU A N 1
ATOM 768 C CA . LEU A 1 99 ? -0.490 -1.778 4.785 1.00 94.25 99 LEU A CA 1
ATOM 769 C C . LEU A 1 99 ? -0.153 -1.056 3.476 1.00 94.25 99 LEU A C 1
ATOM 771 O O . LEU A 1 99 ? -0.776 -0.042 3.164 1.00 94.25 99 LEU A O 1
ATOM 775 N N . ALA A 1 100 ? 0.813 -1.576 2.712 1.00 96.56 100 ALA A N 1
ATOM 776 C CA . ALA A 1 100 ? 1.194 -1.025 1.415 1.00 96.56 100 ALA A CA 1
ATOM 777 C C . ALA A 1 100 ? 0.021 -1.062 0.423 1.00 96.56 100 ALA A C 1
ATOM 779 O O . ALA A 1 100 ? -0.257 -0.062 -0.242 1.00 96.56 100 ALA A O 1
ATOM 780 N N . GLU A 1 101 ? -0.705 -2.178 0.366 1.00 96.31 101 GLU A N 1
ATOM 781 C CA . GLU A 1 101 ? -1.863 -2.366 -0.506 1.00 96.31 101 GLU A CA 1
ATOM 782 C C . GLU A 1 101 ? -3.039 -1.485 -0.107 1.00 96.31 101 GLU A C 1
ATOM 784 O O . GLU A 1 101 ? -3.605 -0.812 -0.971 1.00 96.31 101 GLU A O 1
ATOM 789 N N . GLU A 1 102 ? -3.395 -1.428 1.182 1.00 97.88 102 GLU A N 1
ATOM 790 C CA . GLU A 1 102 ? -4.483 -0.551 1.622 1.00 97.88 102 GLU A CA 1
ATOM 791 C C . GLU A 1 102 ? -4.143 0.924 1.393 1.00 97.88 102 GLU A C 1
ATOM 793 O O . GLU A 1 102 ? -5.009 1.677 0.943 1.00 97.88 102 GLU A O 1
ATOM 798 N N . ALA A 1 103 ? -2.894 1.344 1.617 1.00 98.31 103 ALA A N 1
ATOM 799 C CA . ALA A 1 103 ? -2.459 2.705 1.314 1.00 98.31 103 ALA A CA 1
ATOM 800 C C . ALA A 1 103 ? -2.574 3.005 -0.189 1.00 98.31 103 ALA A C 1
ATOM 802 O O . ALA A 1 103 ? -3.189 4.006 -0.579 1.00 98.31 103 ALA A O 1
ATOM 803 N N . ALA A 1 104 ? -2.033 2.122 -1.035 1.00 98.38 104 ALA A N 1
ATOM 804 C CA . ALA A 1 104 ? -2.057 2.255 -2.489 1.00 98.38 104 ALA A CA 1
ATOM 805 C C . ALA A 1 104 ? -3.470 2.210 -3.080 1.00 98.38 104 ALA A C 1
ATOM 807 O O . ALA A 1 104 ? -3.734 2.821 -4.114 1.00 98.38 104 ALA A O 1
ATOM 808 N N . PHE A 1 105 ? -4.384 1.489 -2.437 1.00 97.50 105 PHE A N 1
ATOM 809 C CA . PHE A 1 105 ? -5.774 1.395 -2.856 1.00 97.50 105 PHE A CA 1
ATOM 810 C C . PHE A 1 105 ? -6.605 2.593 -2.390 1.00 97.50 105 PHE A C 1
ATOM 812 O O . PHE A 1 105 ? -7.396 3.135 -3.161 1.00 97.50 105 PHE A O 1
ATOM 819 N N . ALA A 1 106 ? -6.464 2.984 -1.124 1.00 97.62 106 ALA A N 1
ATOM 820 C CA . ALA A 1 106 ? -7.391 3.902 -0.484 1.00 97.62 106 ALA A CA 1
ATOM 821 C C . ALA A 1 106 ? -6.937 5.356 -0.548 1.00 97.62 106 ALA A C 1
ATOM 823 O O . ALA A 1 106 ? -7.780 6.226 -0.750 1.00 97.62 106 ALA A O 1
ATOM 824 N N . LEU A 1 107 ? -5.645 5.645 -0.385 1.00 98.19 107 LEU A N 1
ATOM 825 C CA . LEU A 1 107 ? -5.168 7.001 -0.104 1.00 98.19 107 LEU A CA 1
ATOM 826 C C . LEU A 1 107 ? -4.269 7.553 -1.206 1.00 98.19 107 LEU A C 1
ATOM 828 O O . LEU A 1 107 ? -4.579 8.593 -1.787 1.00 98.19 107 LEU A O 1
ATOM 832 N N . LEU A 1 108 ? -3.176 6.850 -1.502 1.00 98.19 108 LEU A N 1
ATOM 833 C CA . LEU A 1 108 ? -2.050 7.400 -2.259 1.00 98.19 108 LEU A CA 1
ATOM 834 C C . LEU A 1 108 ? -2.428 7.931 -3.653 1.00 98.19 108 LEU A C 1
ATOM 836 O O . LEU A 1 108 ? -2.019 9.046 -3.957 1.00 98.19 108 LEU A O 1
ATOM 840 N N . PRO A 1 109 ? -3.249 7.254 -4.483 1.00 96.94 109 PRO A N 1
ATOM 841 C CA . PRO A 1 109 ? -3.563 7.749 -5.828 1.00 96.94 109 PRO A CA 1
ATOM 842 C C . PRO A 1 109 ? -4.343 9.071 -5.852 1.00 96.94 109 PRO A C 1
ATOM 844 O O . PRO A 1 109 ? -4.486 9.673 -6.911 1.00 96.94 109 PRO A O 1
ATOM 847 N N . ARG A 1 110 ? -4.908 9.494 -4.710 1.00 96.69 110 ARG A N 1
ATOM 848 C CA . ARG A 1 110 ? -5.805 10.655 -4.596 1.00 96.69 110 ARG A CA 1
ATOM 849 C C . ARG A 1 110 ? -5.128 11.897 -4.008 1.00 96.69 110 ARG A C 1
ATOM 851 O O . ARG A 1 110 ? -5.796 12.916 -3.854 1.00 96.69 110 ARG A O 1
ATOM 858 N N . ILE A 1 111 ? -3.855 11.814 -3.622 1.00 97.25 111 ILE A N 1
ATOM 859 C CA . ILE A 1 111 ? -3.139 12.943 -3.009 1.00 97.25 111 ILE A CA 1
ATOM 860 C C . ILE A 1 111 ? -2.760 13.987 -4.064 1.00 97.25 111 ILE A C 1
ATOM 862 O O . ILE A 1 111 ? -2.586 13.661 -5.237 1.00 97.25 111 ILE A O 1
ATOM 866 N N . GLY A 1 112 ? -2.585 15.241 -3.639 1.00 95.12 112 GLY A N 1
ATOM 867 C CA . GLY A 1 112 ? -2.287 16.346 -4.557 1.00 95.12 112 GLY A CA 1
ATOM 868 C C . GLY A 1 112 ? -0.937 16.228 -5.276 1.00 95.12 112 GLY A C 1
ATOM 869 O O . GLY A 1 112 ? -0.864 16.499 -6.470 1.00 95.12 112 GLY A O 1
ATOM 870 N N . ASP A 1 113 ? 0.119 15.796 -4.577 1.00 95.25 113 ASP A N 1
ATOM 871 C CA . ASP A 1 113 ? 1.479 15.676 -5.133 1.00 95.25 113 ASP A CA 1
ATOM 872 C C . ASP A 1 113 ? 1.954 14.216 -5.179 1.00 95.25 113 ASP A C 1
ATOM 874 O O . ASP A 1 113 ? 2.968 13.820 -4.593 1.00 95.25 113 ASP A O 1
ATOM 878 N N . PHE A 1 114 ? 1.177 13.381 -5.874 1.00 97.56 114 PHE A N 1
ATOM 879 C CA . PHE A 1 114 ? 1.553 11.991 -6.115 1.00 97.56 114 PHE A CA 1
ATOM 880 C C . PHE A 1 114 ? 2.898 11.838 -6.851 1.00 97.56 114 PHE A C 1
ATOM 882 O O . PHE A 1 114 ? 3.673 10.970 -6.452 1.00 97.56 114 PHE A O 1
ATOM 889 N N . PRO A 1 115 ? 3.253 12.663 -7.863 1.00 97.31 115 PRO A N 1
ATOM 890 C CA . PRO A 1 115 ? 4.560 12.564 -8.510 1.00 97.31 115 PRO A CA 1
ATOM 891 C C . PRO A 1 115 ? 5.739 12.743 -7.545 1.00 97.31 115 PRO A C 1
ATOM 893 O O . PRO A 1 115 ? 6.740 12.037 -7.687 1.00 97.31 115 PRO A O 1
ATOM 896 N N . ALA A 1 116 ? 5.653 13.651 -6.562 1.00 97.19 116 ALA A N 1
ATOM 897 C CA . ALA A 1 116 ? 6.687 13.757 -5.534 1.00 97.19 116 ALA A CA 1
ATOM 898 C C . ALA A 1 116 ? 6.751 12.502 -4.660 1.00 97.19 116 ALA A C 1
ATOM 900 O O . ALA A 1 116 ? 7.846 11.981 -4.457 1.00 97.19 116 ALA A O 1
ATOM 901 N N . LEU A 1 117 ? 5.603 11.977 -4.212 1.00 98.25 117 LEU A N 1
ATOM 902 C CA . LEU A 1 117 ? 5.565 10.737 -3.431 1.00 98.25 117 LEU A CA 1
ATOM 903 C C . LEU A 1 117 ? 6.184 9.576 -4.203 1.00 98.25 117 LEU A C 1
ATOM 905 O O . LEU A 1 117 ? 7.024 8.863 -3.664 1.00 98.25 117 LEU A O 1
ATOM 909 N N . PHE A 1 118 ? 5.810 9.414 -5.472 1.00 98.38 118 PHE A N 1
ATOM 910 C CA . PHE A 1 118 ? 6.325 8.357 -6.329 1.00 98.38 118 PHE A CA 1
ATOM 911 C C . PHE A 1 118 ? 7.848 8.434 -6.448 1.00 98.38 118 PHE A C 1
ATOM 913 O O . PHE A 1 118 ? 8.523 7.431 -6.220 1.00 98.38 118 PHE A O 1
ATOM 920 N N . ARG A 1 119 ? 8.410 9.621 -6.727 1.00 97.25 119 ARG A N 1
ATOM 921 C CA . ARG A 1 119 ? 9.871 9.811 -6.777 1.00 97.25 119 ARG A CA 1
ATOM 922 C C . ARG A 1 119 ? 10.538 9.481 -5.446 1.00 97.25 119 ARG A C 1
ATOM 924 O O . ARG A 1 119 ? 11.555 8.799 -5.443 1.00 97.25 119 ARG A O 1
ATOM 931 N N . THR A 1 120 ? 9.980 9.950 -4.329 1.00 97.44 120 THR A N 1
ATOM 932 C CA . THR A 1 120 ? 10.556 9.699 -3.004 1.00 97.44 120 THR A CA 1
ATOM 933 C C . THR A 1 120 ? 10.505 8.217 -2.658 1.00 97.44 120 THR A C 1
ATOM 935 O O . THR A 1 120 ? 11.512 7.670 -2.242 1.00 97.44 120 THR A O 1
ATOM 938 N N . TRP A 1 121 ? 9.365 7.550 -2.840 1.00 97.69 121 TRP A N 1
ATOM 939 C CA . TRP A 1 121 ? 9.150 6.175 -2.377 1.00 97.69 121 TRP A CA 1
ATOM 940 C C . TRP A 1 121 ? 9.706 5.101 -3.315 1.00 97.69 121 TRP A C 1
ATOM 942 O O . TRP A 1 121 ? 9.858 3.964 -2.884 1.00 97.69 121 TRP A O 1
ATOM 952 N N . THR A 1 122 ? 10.046 5.444 -4.562 1.00 97.06 122 THR A N 1
ATOM 953 C CA . THR A 1 122 ? 10.758 4.549 -5.497 1.00 97.06 122 THR A CA 1
ATOM 954 C C . THR A 1 122 ? 12.275 4.767 -5.520 1.00 97.06 122 THR A C 1
ATOM 956 O O . THR A 1 122 ? 12.967 4.137 -6.321 1.00 97.06 122 THR A O 1
ATOM 959 N N . ALA A 1 123 ? 12.809 5.622 -4.640 1.00 94.00 123 ALA A N 1
ATOM 960 C CA . ALA A 1 123 ? 14.245 5.850 -4.506 1.00 94.00 123 ALA A CA 1
ATOM 961 C C . ALA A 1 123 ? 15.004 4.603 -4.002 1.00 94.00 123 ALA A C 1
ATOM 963 O O . ALA A 1 123 ? 14.425 3.657 -3.460 1.00 94.00 123 ALA A O 1
ATOM 964 N N . THR A 1 124 ? 16.324 4.596 -4.214 1.00 88.38 124 THR A N 1
ATOM 965 C CA . THR A 1 124 ? 17.203 3.436 -3.983 1.00 88.38 124 THR A CA 1
ATOM 966 C C . THR A 1 124 ? 17.203 2.933 -2.540 1.00 88.38 124 THR A C 1
ATOM 968 O O . THR A 1 124 ? 17.271 1.726 -2.323 1.00 88.38 124 THR A O 1
ATOM 971 N N . ASP A 1 125 ? 17.124 3.845 -1.579 1.00 87.31 125 ASP A N 1
ATOM 972 C CA . ASP A 1 125 ? 17.222 3.626 -0.133 1.00 87.31 125 ASP A CA 1
ATOM 973 C C . ASP A 1 125 ? 15.881 3.298 0.537 1.00 87.31 125 ASP A C 1
ATOM 975 O O . ASP A 1 125 ? 15.835 2.989 1.729 1.00 87.31 125 ASP A O 1
ATOM 979 N N . MET A 1 126 ? 14.786 3.332 -0.222 1.00 92.50 126 MET A N 1
ATOM 980 C CA . MET A 1 126 ? 13.464 3.088 0.332 1.00 92.50 126 MET A CA 1
ATOM 981 C C . MET A 1 126 ? 13.177 1.592 0.476 1.00 92.50 126 MET A C 1
ATOM 983 O O . MET A 1 126 ? 13.450 0.817 -0.447 1.00 92.50 126 MET A O 1
ATOM 987 N N . PRO A 1 127 ? 12.564 1.161 1.591 1.00 93.56 127 PRO A N 1
ATOM 988 C CA . PRO A 1 127 ? 12.205 -0.233 1.802 1.00 93.56 127 PRO A CA 1
ATOM 989 C C . PRO A 1 127 ? 11.150 -0.696 0.790 1.00 93.56 127 PRO A C 1
ATOM 991 O O . PRO A 1 127 ? 10.312 0.080 0.315 1.00 93.56 127 PRO A O 1
ATOM 994 N N . TRP A 1 128 ? 11.174 -1.991 0.477 1.00 94.62 128 TRP A N 1
ATOM 995 C CA . TRP A 1 128 ? 10.334 -2.576 -0.568 1.00 94.62 128 TRP A CA 1
ATOM 996 C C . TRP A 1 128 ? 8.818 -2.340 -0.390 1.00 94.62 128 TRP A C 1
ATOM 998 O O . TRP A 1 128 ? 8.171 -2.145 -1.421 1.00 94.62 128 TRP A O 1
ATOM 1008 N N . PRO A 1 129 ? 8.213 -2.271 0.825 1.00 95.31 129 PRO A N 1
ATOM 1009 C CA . PRO A 1 129 ? 6.775 -2.021 0.948 1.00 95.31 129 PRO A CA 1
ATOM 1010 C C . PRO A 1 129 ? 6.373 -0.645 0.414 1.00 95.31 129 PRO A C 1
ATOM 1012 O O . PRO A 1 129 ? 5.295 -0.496 -0.155 1.00 95.31 129 PRO A O 1
ATOM 1015 N N . LEU A 1 130 ? 7.247 0.358 0.550 1.00 97.38 130 LEU A N 1
ATOM 1016 C CA . LEU A 1 130 ? 6.997 1.708 0.041 1.00 97.38 130 LEU A CA 1
ATOM 1017 C C . LEU A 1 130 ? 7.124 1.759 -1.478 1.00 97.38 130 LEU A C 1
ATOM 1019 O O . LEU A 1 130 ? 6.280 2.367 -2.137 1.00 97.38 130 LEU A O 1
ATOM 1023 N N . GLN A 1 131 ? 8.118 1.060 -2.033 1.00 97.75 131 GLN A N 1
ATOM 1024 C CA . GLN A 1 131 ? 8.258 0.912 -3.481 1.00 97.75 131 GLN A CA 1
ATOM 1025 C C . GLN A 1 131 ? 7.035 0.199 -4.070 1.00 97.75 131 GLN A C 1
ATOM 1027 O O . GLN A 1 131 ? 6.429 0.691 -5.020 1.00 97.75 131 GLN A O 1
ATOM 1032 N N . TYR A 1 132 ? 6.615 -0.913 -3.460 1.00 98.19 132 TYR A N 1
ATOM 1033 C CA . TYR A 1 132 ? 5.418 -1.651 -3.853 1.00 98.19 132 TYR A CA 1
ATOM 1034 C C . TYR A 1 132 ? 4.156 -0.776 -3.783 1.00 98.19 132 TYR A C 1
ATOM 1036 O O . TYR A 1 132 ? 3.421 -0.683 -4.768 1.00 98.19 132 TYR A O 1
ATOM 1044 N N . ALA A 1 133 ? 3.943 -0.063 -2.670 1.00 98.44 133 ALA A N 1
ATOM 1045 C CA . ALA A 1 133 ? 2.810 0.846 -2.502 1.00 98.44 133 ALA A CA 1
ATOM 1046 C C . ALA A 1 133 ? 2.782 1.943 -3.578 1.00 98.44 133 ALA A C 1
ATOM 1048 O O . ALA A 1 133 ? 1.734 2.201 -4.171 1.00 98.44 133 ALA A O 1
ATOM 1049 N N . ALA A 1 134 ? 3.926 2.573 -3.859 1.00 98.50 134 ALA A N 1
ATOM 1050 C CA . ALA A 1 134 ? 4.032 3.635 -4.855 1.00 98.50 134 ALA A CA 1
ATOM 1051 C C . ALA A 1 134 ? 3.737 3.126 -6.273 1.00 98.50 134 ALA A C 1
ATOM 1053 O O . ALA A 1 134 ? 2.962 3.754 -6.994 1.00 98.50 134 ALA A O 1
ATOM 1054 N N . LEU A 1 135 ? 4.288 1.972 -6.660 1.00 98.69 135 LEU A N 1
ATOM 1055 C CA . LEU A 1 135 ? 4.043 1.358 -7.970 1.00 98.69 135 LEU A CA 1
ATOM 1056 C C . LEU A 1 135 ? 2.568 0.962 -8.140 1.00 98.69 135 LEU A C 1
ATOM 1058 O O . LEU A 1 135 ? 1.934 1.298 -9.143 1.00 98.69 135 LEU A O 1
ATOM 1062 N N . MET A 1 136 ? 1.981 0.332 -7.119 1.00 98.38 136 MET A N 1
ATOM 1063 C CA . MET A 1 136 ? 0.560 -0.022 -7.113 1.00 98.38 136 MET A CA 1
ATOM 1064 C C . MET A 1 136 ? -0.343 1.209 -7.166 1.00 98.38 136 MET A C 1
ATOM 1066 O O . MET A 1 136 ? -1.353 1.202 -7.874 1.00 98.38 136 MET A O 1
ATOM 1070 N N . ALA A 1 137 ? -0.004 2.273 -6.444 1.00 98.50 137 ALA A N 1
ATOM 1071 C CA . ALA A 1 137 ? -0.773 3.507 -6.464 1.00 98.50 137 ALA A CA 1
ATOM 1072 C C . ALA A 1 137 ? -0.685 4.204 -7.829 1.00 98.50 137 ALA A C 1
ATOM 1074 O O . ALA A 1 137 ? -1.700 4.659 -8.353 1.00 98.50 137 ALA A O 1
ATOM 1075 N N . ALA A 1 138 ? 0.499 4.210 -8.443 1.00 98.38 138 ALA A N 1
ATOM 1076 C CA . ALA A 1 138 ? 0.747 4.830 -9.739 1.00 98.38 138 ALA A CA 1
ATOM 1077 C C . ALA A 1 138 ? -0.098 4.203 -10.855 1.00 98.38 138 ALA A C 1
ATOM 1079 O O . ALA A 1 138 ? -0.625 4.922 -11.700 1.00 98.38 138 ALA A O 1
ATOM 1080 N N . SER A 1 139 ? -0.322 2.883 -10.808 1.00 97.06 139 SER A N 1
ATOM 1081 C CA . SER A 1 139 ? -1.221 2.184 -11.744 1.00 97.06 139 SER A CA 1
ATOM 1082 C C . SER A 1 139 ? -2.682 2.663 -11.699 1.00 97.06 139 SER A C 1
ATOM 1084 O O . SER A 1 139 ? -3.445 2.410 -12.629 1.00 97.06 139 SER A O 1
ATOM 1086 N N . ARG A 1 140 ? -3.080 3.348 -10.618 1.00 96.50 140 ARG A N 1
ATOM 1087 C CA . ARG A 1 140 ? -4.439 3.857 -10.384 1.00 96.50 140 ARG A CA 1
ATOM 1088 C C . ARG A 1 140 ? -4.571 5.358 -10.648 1.00 96.50 140 ARG A C 1
ATOM 1090 O O . ARG A 1 140 ? -5.688 5.870 -10.602 1.00 96.50 140 ARG A O 1
ATOM 1097 N N . VAL A 1 141 ? -3.469 6.064 -10.905 1.00 95.19 141 VAL A N 1
ATOM 1098 C CA . VAL A 1 141 ? -3.505 7.484 -11.274 1.00 95.19 141 VAL A CA 1
ATOM 1099 C C . VAL A 1 141 ? -3.954 7.615 -12.725 1.00 95.19 141 VAL A C 1
ATOM 1101 O O . VAL A 1 141 ? -3.482 6.889 -13.599 1.00 95.19 141 VAL A O 1
ATOM 1104 N N . VAL A 1 142 ? -4.877 8.543 -12.986 1.00 90.38 142 VAL A N 1
ATOM 1105 C CA . VAL A 1 142 ? -5.467 8.744 -14.313 1.00 90.38 142 VAL A CA 1
ATOM 1106 C C . VAL A 1 142 ? -5.229 10.184 -14.788 1.00 90.38 142 VAL A C 1
ATOM 1108 O O . VAL A 1 142 ? -5.729 11.107 -14.143 1.00 90.38 142 VAL A O 1
ATOM 1111 N N . PRO A 1 143 ? -4.534 10.394 -15.927 1.00 88.81 143 PRO A N 1
ATOM 1112 C CA . PRO A 1 143 ? -3.796 9.390 -16.708 1.00 88.81 143 PRO A CA 1
ATOM 1113 C C . PRO A 1 143 ? -2.481 8.963 -16.015 1.00 88.81 143 PRO A C 1
ATOM 1115 O O . PRO A 1 143 ? -1.873 9.789 -15.333 1.00 88.81 143 PRO A O 1
ATOM 1118 N N . PRO A 1 144 ? -1.993 7.722 -16.216 1.00 88.75 144 PRO A N 1
ATOM 1119 C CA . PRO A 1 144 ? -0.704 7.307 -15.669 1.00 88.75 144 PRO A CA 1
ATOM 1120 C C . PRO A 1 144 ? 0.446 7.968 -16.443 1.00 88.75 144 PRO A C 1
ATOM 1122 O O . PRO A 1 144 ? 0.395 8.079 -17.676 1.00 88.75 144 PRO A O 1
ATOM 1125 N N . ASP A 1 145 ? 1.483 8.404 -15.728 1.00 92.94 145 ASP A N 1
ATOM 1126 C CA . ASP A 1 145 ? 2.631 9.111 -16.303 1.00 92.94 145 ASP A CA 1
ATOM 1127 C C . ASP A 1 145 ? 3.648 8.123 -16.900 1.00 92.94 145 ASP A C 1
ATOM 1129 O O . ASP A 1 145 ? 4.149 7.220 -16.225 1.00 92.94 145 ASP A O 1
ATOM 1133 N N . SER A 1 146 ? 3.977 8.301 -18.182 1.00 92.94 146 SER A N 1
ATOM 1134 C CA . SER A 1 146 ? 4.996 7.500 -18.869 1.00 92.94 146 SER A CA 1
ATOM 1135 C C . SER A 1 146 ? 6.404 7.728 -18.312 1.00 92.94 146 SER A C 1
ATOM 1137 O O . SER A 1 146 ? 7.254 6.851 -18.445 1.00 92.94 146 SER A O 1
ATOM 1139 N N . GLY A 1 147 ? 6.651 8.862 -17.647 1.00 94.94 147 GLY A N 1
ATOM 1140 C CA . GLY A 1 147 ? 7.906 9.151 -16.953 1.00 94.94 147 GLY A CA 1
ATOM 1141 C C . GLY A 1 147 ? 8.198 8.216 -15.775 1.00 94.94 147 GLY A C 1
ATOM 1142 O O . GLY A 1 147 ? 9.321 8.191 -15.280 1.00 94.94 1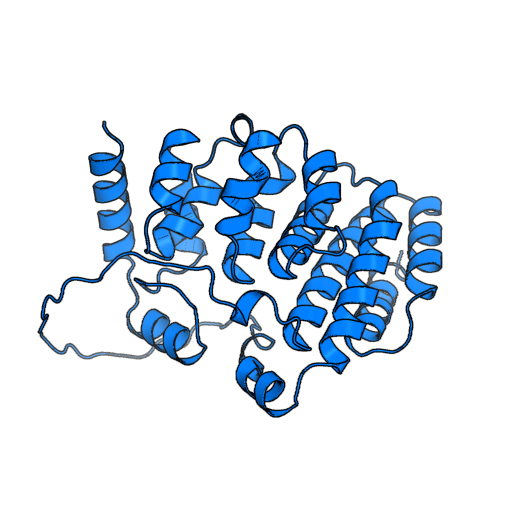47 GLY A O 1
ATOM 1143 N N . TRP A 1 148 ? 7.226 7.413 -15.331 1.00 97.00 148 TRP A N 1
ATOM 1144 C CA . TRP A 1 148 ? 7.403 6.451 -14.237 1.00 97.00 148 TRP A CA 1
ATOM 1145 C C . TRP A 1 148 ? 7.922 5.078 -14.683 1.00 97.00 148 TRP A C 1
ATOM 1147 O O . TRP A 1 148 ? 8.302 4.268 -13.837 1.00 97.00 148 TRP A O 1
ATOM 1157 N N . VAL A 1 149 ? 7.963 4.812 -15.994 1.00 97.81 149 VAL A N 1
ATOM 1158 C CA . VAL A 1 149 ? 8.376 3.517 -16.562 1.00 97.81 149 VAL A CA 1
ATOM 1159 C C . VAL A 1 149 ? 9.814 3.164 -16.174 1.00 97.81 149 VAL A C 1
ATOM 1161 O O . VAL A 1 149 ? 10.080 2.031 -15.773 1.00 97.81 149 VAL A O 1
ATOM 1164 N N . ASP A 1 150 ? 10.729 4.134 -16.229 1.00 97.06 150 ASP A N 1
ATOM 1165 C CA . ASP A 1 150 ? 12.129 3.923 -15.854 1.00 97.06 150 ASP A CA 1
ATOM 1166 C C . ASP A 1 150 ? 12.266 3.566 -14.371 1.00 97.06 150 ASP A C 1
ATOM 1168 O O . ASP A 1 150 ? 12.873 2.548 -14.042 1.00 97.06 150 ASP A O 1
ATOM 1172 N N . SER A 1 151 ? 11.640 4.341 -13.479 1.00 97.38 151 SER A N 1
ATOM 1173 C CA . SER A 1 151 ? 11.660 4.069 -12.037 1.00 97.38 151 SER A CA 1
ATOM 1174 C C . SER A 1 151 ? 11.057 2.709 -11.688 1.00 97.38 151 SER A C 1
ATOM 1176 O O . SER A 1 151 ? 11.556 2.040 -10.787 1.00 97.38 151 SER A O 1
ATOM 1178 N N . ALA A 1 152 ? 10.008 2.281 -12.399 1.00 98.00 152 ALA A N 1
ATOM 1179 C CA . ALA A 1 152 ? 9.397 0.971 -12.197 1.00 98.00 152 ALA A CA 1
ATOM 1180 C C . ALA A 1 152 ? 10.367 -0.168 -12.532 1.00 98.00 152 ALA A C 1
ATOM 1182 O O . ALA A 1 152 ? 10.538 -1.088 -11.736 1.00 98.00 152 ALA A O 1
ATOM 1183 N N . VAL A 1 153 ? 11.047 -0.078 -13.676 1.00 98.25 153 VAL A N 1
ATOM 1184 C CA . VAL A 1 153 ? 12.035 -1.076 -14.104 1.00 98.25 153 VAL A CA 1
ATOM 1185 C C . VAL A 1 153 ? 13.259 -1.091 -13.183 1.00 98.25 153 VAL A C 1
ATOM 1187 O O . VAL A 1 153 ? 13.718 -2.166 -12.799 1.00 98.25 153 VAL A O 1
ATOM 1190 N N . GLU A 1 154 ? 13.747 0.072 -12.742 1.00 97.94 154 GLU A N 1
ATOM 1191 C CA . GLU A 1 154 ? 14.850 0.133 -11.772 1.00 97.94 154 GLU A CA 1
ATOM 1192 C C . GLU A 1 154 ? 14.459 -0.406 -10.388 1.00 97.94 154 GLU A C 1
ATOM 1194 O O . GLU A 1 154 ? 15.286 -1.021 -9.713 1.00 97.94 154 GLU A O 1
ATOM 1199 N N . ALA A 1 155 ? 13.210 -0.214 -9.951 1.00 97.75 155 ALA A N 1
ATOM 1200 C CA . ALA A 1 155 ? 12.713 -0.803 -8.707 1.00 97.75 155 ALA A CA 1
ATOM 1201 C C . ALA A 1 155 ? 12.713 -2.337 -8.768 1.00 97.75 155 ALA A C 1
ATOM 1203 O O . ALA A 1 155 ? 13.187 -2.981 -7.833 1.00 97.75 155 ALA A O 1
ATOM 1204 N N . VAL A 1 156 ? 12.268 -2.922 -9.887 1.00 98.25 156 VAL A N 1
ATOM 1205 C CA . VAL A 1 156 ? 12.302 -4.380 -10.095 1.00 98.25 156 VAL A CA 1
ATOM 1206 C C . VAL A 1 156 ? 13.731 -4.904 -10.097 1.00 98.25 156 VAL A C 1
ATOM 1208 O O . VAL A 1 156 ? 14.020 -5.842 -9.360 1.00 98.25 156 VAL A O 1
ATOM 1211 N N . ARG A 1 157 ? 14.642 -4.278 -10.853 1.00 97.62 157 ARG A N 1
ATOM 1212 C CA . ARG A 1 157 ? 16.048 -4.706 -10.916 1.00 97.62 157 ARG A CA 1
ATOM 1213 C C . ARG A 1 157 ? 16.703 -4.704 -9.534 1.00 97.62 157 ARG A C 1
ATOM 1215 O O . ARG A 1 157 ? 17.370 -5.667 -9.161 1.00 97.62 157 ARG A O 1
ATOM 1222 N N . ARG A 1 158 ? 16.493 -3.638 -8.751 1.00 96.06 158 ARG A N 1
ATOM 1223 C CA . ARG A 1 158 ? 17.026 -3.534 -7.383 1.00 96.06 158 ARG A CA 1
ATOM 1224 C C . ARG A 1 158 ? 16.425 -4.583 -6.454 1.00 96.06 158 ARG A C 1
ATOM 1226 O O . ARG A 1 158 ? 17.170 -5.208 -5.708 1.00 96.06 158 ARG A O 1
ATOM 1233 N N . ALA A 1 159 ? 15.109 -4.781 -6.503 1.00 95.94 159 ALA A N 1
ATOM 1234 C CA . ALA A 1 159 ? 14.434 -5.772 -5.672 1.00 95.94 159 ALA A CA 1
ATOM 1235 C C . ALA A 1 159 ? 14.886 -7.202 -6.015 1.00 95.94 159 ALA A C 1
ATOM 1237 O O . ALA A 1 159 ? 15.188 -7.985 -5.118 1.00 95.94 159 ALA A O 1
ATOM 1238 N N . ALA A 1 160 ? 15.014 -7.514 -7.306 1.00 96.25 160 ALA A N 1
ATOM 1239 C CA . ALA A 1 160 ? 15.513 -8.797 -7.783 1.00 96.25 160 ALA A CA 1
ATOM 1240 C C . ALA A 1 160 ? 16.953 -9.057 -7.318 1.00 96.25 160 ALA A C 1
ATOM 1242 O O . ALA A 1 160 ? 17.231 -10.105 -6.745 1.00 96.25 160 ALA A O 1
ATOM 1243 N N . ALA A 1 161 ? 17.854 -8.084 -7.486 1.00 95.12 161 ALA A N 1
ATOM 1244 C CA . ALA A 1 161 ? 19.238 -8.211 -7.036 1.00 95.12 161 ALA A CA 1
ATOM 1245 C C . ALA A 1 161 ? 19.351 -8.344 -5.506 1.00 95.12 161 ALA A C 1
ATOM 1247 O O . ALA A 1 161 ? 20.154 -9.134 -5.015 1.00 95.12 161 ALA A O 1
ATOM 1248 N N . ALA A 1 162 ? 18.539 -7.600 -4.748 1.00 92.81 162 ALA A N 1
ATOM 1249 C CA . ALA A 1 162 ? 18.518 -7.690 -3.291 1.00 92.81 162 ALA A CA 1
ATOM 1250 C C . ALA A 1 162 ? 18.064 -9.078 -2.811 1.00 92.81 162 ALA A C 1
ATOM 1252 O O . ALA A 1 162 ? 18.677 -9.626 -1.895 1.00 92.81 162 ALA A O 1
ATOM 1253 N N . ALA A 1 163 ? 17.068 -9.678 -3.468 1.00 92.56 163 ALA A N 1
ATOM 1254 C CA . ALA A 1 163 ? 16.569 -11.010 -3.135 1.00 92.56 163 ALA A CA 1
ATOM 1255 C C . ALA A 1 163 ? 17.617 -12.123 -3.282 1.00 92.56 163 ALA A C 1
ATOM 1257 O O . ALA A 1 163 ? 17.623 -13.043 -2.468 1.00 92.56 163 ALA A O 1
ATOM 1258 N N . GLU A 1 164 ? 18.539 -12.017 -4.242 1.00 91.44 164 GLU A N 1
ATOM 1259 C CA . GLU A 1 164 ? 19.632 -12.991 -4.421 1.00 91.44 164 GLU A CA 1
ATOM 1260 C C . GLU A 1 164 ? 20.653 -12.970 -3.273 1.00 91.44 164 GLU A C 1
ATOM 1262 O O . GLU A 1 164 ? 21.374 -13.941 -3.050 1.00 91.44 164 GLU A O 1
ATOM 1267 N N . THR A 1 165 ? 20.723 -11.870 -2.519 1.00 88.88 165 THR A N 1
ATOM 1268 C CA . THR A 1 165 ? 21.626 -11.751 -1.363 1.00 88.88 165 THR A CA 1
ATOM 1269 C C . THR A 1 165 ? 21.029 -12.309 -0.072 1.00 88.88 165 THR A C 1
ATOM 1271 O O . THR A 1 165 ? 21.733 -12.402 0.936 1.00 88.88 165 THR A O 1
ATOM 1274 N N . VAL A 1 166 ? 19.742 -12.676 -0.083 1.00 85.12 166 VAL A N 1
ATOM 1275 C CA . VAL A 1 166 ? 19.035 -13.150 1.107 1.00 85.12 166 VAL A CA 1
ATOM 1276 C C . VAL A 1 166 ? 19.391 -14.614 1.384 1.00 85.12 166 VAL A C 1
ATOM 1278 O O . VAL A 1 166 ? 19.199 -15.467 0.517 1.00 85.12 166 VAL A O 1
ATOM 1281 N N . PRO A 1 167 ? 19.864 -14.939 2.600 1.00 78.19 167 PRO A N 1
ATOM 1282 C CA . PRO A 1 167 ? 20.117 -16.316 2.999 1.00 78.19 167 PRO A CA 1
ATOM 1283 C C . PRO A 1 167 ? 18.875 -17.226 2.860 1.00 78.19 167 PRO A C 1
ATOM 1285 O O . PRO A 1 167 ? 17.746 -16.797 3.127 1.00 78.19 167 PRO A O 1
ATOM 1288 N N . PRO A 1 168 ? 19.050 -18.499 2.457 1.00 69.25 168 PRO A N 1
ATOM 1289 C CA . PRO A 1 168 ? 17.940 -19.404 2.147 1.00 69.25 168 PRO A CA 1
ATOM 1290 C C . PRO A 1 168 ? 17.054 -19.751 3.357 1.00 69.25 168 PRO A C 1
ATOM 1292 O O . PRO A 1 168 ? 15.873 -20.051 3.184 1.00 69.25 168 PRO A O 1
ATOM 1295 N N . ASP A 1 169 ? 17.588 -19.685 4.576 1.00 69.38 169 ASP A N 1
ATOM 1296 C CA . ASP A 1 169 ? 16.853 -19.876 5.832 1.00 69.38 169 ASP A CA 1
ATOM 1297 C C . ASP A 1 169 ? 15.840 -18.751 6.094 1.00 69.38 169 ASP A C 1
ATOM 1299 O O . ASP A 1 169 ? 14.721 -19.017 6.536 1.00 69.38 169 ASP A O 1
ATOM 1303 N N . VAL A 1 170 ? 16.186 -17.510 5.740 1.00 65.75 170 VAL A N 1
ATOM 1304 C CA . VAL A 1 170 ? 15.271 -16.361 5.800 1.00 65.75 170 VAL A CA 1
ATOM 1305 C C . VAL A 1 170 ? 14.211 -16.464 4.699 1.00 65.75 170 VAL A C 1
ATOM 1307 O O . VAL A 1 170 ? 13.024 -16.278 4.967 1.00 65.75 170 VAL A O 1
ATOM 1310 N N . ALA A 1 171 ? 14.605 -16.844 3.479 1.00 58.69 171 ALA A N 1
ATOM 1311 C CA . ALA A 1 171 ? 13.691 -16.972 2.341 1.00 58.69 171 ALA A CA 1
ATOM 1312 C C . ALA A 1 171 ? 12.618 -18.070 2.521 1.00 58.69 171 ALA A C 1
ATOM 1314 O O . ALA A 1 171 ? 11.490 -17.911 2.052 1.00 58.69 171 ALA A O 1
ATOM 1315 N N . ALA A 1 172 ? 12.935 -19.170 3.214 1.00 49.97 172 ALA A N 1
ATOM 1316 C CA . ALA A 1 172 ? 12.006 -20.282 3.444 1.00 49.97 172 ALA A CA 1
ATOM 1317 C C . ALA A 1 172 ? 10.865 -19.949 4.425 1.00 49.97 172 ALA A C 1
ATOM 1319 O O . ALA A 1 172 ? 9.796 -20.559 4.357 1.00 49.97 172 ALA A O 1
ATOM 1320 N N . SER A 1 173 ? 11.066 -18.972 5.315 1.00 53.38 173 SER A N 1
ATOM 1321 C CA . SER A 1 173 ? 10.089 -18.593 6.346 1.00 53.38 173 SER A CA 1
ATOM 1322 C C . SER A 1 173 ? 8.850 -17.855 5.806 1.00 53.38 173 SER A C 1
ATOM 1324 O O . SER A 1 173 ? 7.829 -17.792 6.485 1.00 53.38 173 SER A O 1
ATOM 1326 N N . GLU A 1 174 ? 8.896 -17.363 4.562 1.00 53.06 174 GLU A N 1
ATOM 1327 C CA . GLU A 1 174 ? 7.871 -16.487 3.973 1.00 53.06 174 GLU A CA 1
ATOM 1328 C C . GLU A 1 174 ? 6.981 -17.144 2.902 1.00 53.06 174 GLU A C 1
ATOM 1330 O O . GLU A 1 174 ? 6.132 -16.477 2.304 1.00 53.06 174 GLU A O 1
ATOM 1335 N N . GLY A 1 175 ? 7.115 -18.455 2.661 1.00 38.16 175 GLY A N 1
ATOM 1336 C CA . GLY A 1 175 ? 6.390 -19.183 1.603 1.00 38.16 175 GLY A CA 1
ATOM 1337 C C . GLY A 1 175 ? 4.851 -19.084 1.636 1.00 38.16 175 GLY A C 1
ATOM 1338 O O . GLY A 1 175 ? 4.199 -19.491 0.677 1.00 38.16 175 GLY A O 1
ATOM 1339 N N . GLY A 1 176 ? 4.261 -18.518 2.696 1.00 39.44 176 GLY A N 1
ATOM 1340 C CA . GLY A 1 176 ? 2.824 -18.254 2.826 1.00 39.44 176 GLY A CA 1
ATOM 1341 C C . GLY A 1 176 ? 2.318 -16.955 2.180 1.00 39.44 176 GLY A C 1
ATOM 1342 O O . GLY A 1 176 ? 1.115 -16.835 1.965 1.00 39.44 176 GLY A O 1
ATOM 1343 N N . LEU A 1 177 ? 3.188 -15.998 1.832 1.00 43.25 177 LEU A N 1
ATOM 1344 C CA . LEU A 1 177 ? 2.776 -14.692 1.280 1.00 43.25 177 LEU A CA 1
ATOM 1345 C C . LEU A 1 177 ? 2.292 -14.757 -0.178 1.00 43.25 177 LEU A C 1
ATOM 1347 O O . LEU A 1 177 ? 1.538 -13.899 -0.623 1.00 43.25 177 LEU A O 1
ATOM 1351 N N . VAL A 1 178 ? 2.712 -15.780 -0.926 1.00 34.81 178 VAL A N 1
ATOM 1352 C CA . VAL A 1 178 ? 2.500 -15.879 -2.384 1.00 34.81 178 VAL A CA 1
ATOM 1353 C C . VAL A 1 178 ? 1.278 -16.724 -2.770 1.00 34.81 178 VAL A C 1
ATOM 1355 O O . VAL A 1 178 ? 0.965 -16.843 -3.951 1.00 34.81 178 VAL A O 1
ATOM 1358 N N . SER A 1 179 ? 0.560 -17.295 -1.795 1.00 31.03 179 SER A N 1
ATOM 1359 C CA . SER A 1 179 ? -0.618 -18.142 -2.026 1.00 31.03 179 SER A CA 1
ATOM 1360 C C . SER A 1 179 ? -1.881 -17.547 -1.398 1.00 31.03 179 SER A C 1
ATOM 1362 O O . SER A 1 179 ? -2.477 -18.131 -0.496 1.00 31.03 179 SER A O 1
ATOM 1364 N N . ALA A 1 180 ? -2.331 -16.406 -1.916 1.00 27.88 180 ALA A N 1
ATOM 1365 C CA . ALA A 1 180 ? -3.697 -15.928 -1.713 1.00 27.88 180 ALA A CA 1
ATOM 1366 C C . ALA A 1 180 ? -4.454 -15.914 -3.052 1.00 27.88 180 ALA A C 1
ATOM 1368 O O . ALA A 1 180 ? -4.831 -14.871 -3.579 1.00 27.88 180 ALA A O 1
ATOM 1369 N N . ALA A 1 181 ? -4.707 -17.107 -3.600 1.00 24.30 181 ALA A N 1
ATOM 1370 C CA . ALA A 1 181 ? -5.924 -17.324 -4.384 1.00 24.30 181 ALA A CA 1
ATOM 1371 C C . ALA A 1 181 ? -7.143 -16.986 -3.491 1.00 24.30 181 ALA A C 1
ATOM 1373 O O . ALA A 1 181 ? -7.034 -17.110 -2.266 1.00 24.30 181 ALA A O 1
ATOM 1374 N N . PRO A 1 182 ? -8.295 -16.543 -4.038 1.00 26.23 182 PRO A N 1
ATOM 1375 C CA . PRO A 1 182 ? -9.417 -16.112 -3.213 1.00 26.23 182 PRO A CA 1
ATOM 1376 C C . PRO A 1 182 ? -9.865 -17.291 -2.350 1.00 26.23 182 PRO A C 1
ATOM 1378 O O . PRO A 1 182 ? -10.330 -18.301 -2.877 1.00 26.23 182 PRO A O 1
ATOM 1381 N N . VAL A 1 183 ? -9.700 -17.186 -1.029 1.00 28.97 183 VAL A N 1
ATOM 1382 C CA . VAL A 1 183 ? -10.174 -18.215 -0.101 1.00 28.97 183 VAL A CA 1
ATOM 1383 C C . VAL A 1 183 ? -11.696 -18.143 -0.101 1.00 28.97 183 VAL A C 1
ATOM 1385 O O . VAL A 1 183 ? -12.317 -17.373 0.632 1.00 28.97 183 VAL A O 1
ATOM 1388 N N . ALA A 1 184 ? -12.294 -18.908 -1.011 1.00 24.31 184 ALA A N 1
ATOM 1389 C CA . ALA A 1 184 ? -13.700 -19.233 -0.995 1.00 24.31 184 ALA A CA 1
ATOM 1390 C C . ALA A 1 184 ? -14.016 -19.954 0.321 1.00 24.31 184 ALA A C 1
ATOM 1392 O O . ALA A 1 184 ? -13.253 -20.789 0.804 1.00 24.31 184 ALA A O 1
ATOM 1393 N N . ALA A 1 185 ? -15.145 -19.558 0.898 1.00 31.33 185 ALA A N 1
ATOM 1394 C CA . ALA A 1 185 ? -15.658 -19.984 2.184 1.00 31.33 185 ALA A CA 1
ATOM 1395 C C . ALA A 1 185 ? -15.564 -21.499 2.422 1.00 31.33 185 ALA A C 1
ATOM 1397 O O . ALA A 1 185 ? -16.042 -22.295 1.617 1.00 31.33 185 ALA A O 1
ATOM 1398 N N . VAL A 1 186 ? -15.083 -21.878 3.607 1.00 27.28 186 VAL A N 1
ATOM 1399 C CA . VAL A 1 186 ? -15.451 -23.149 4.231 1.00 27.28 186 VAL A CA 1
ATOM 1400 C C . VAL A 1 186 ? -16.128 -22.823 5.556 1.00 27.28 186 VAL A C 1
ATOM 1402 O O . VAL A 1 186 ? -15.504 -22.379 6.516 1.00 27.28 186 VAL A O 1
ATOM 1405 N N . VAL A 1 187 ? -17.450 -22.989 5.553 1.00 32.44 187 VAL A N 1
ATOM 1406 C CA . VAL A 1 187 ? -18.332 -22.921 6.717 1.00 32.44 187 VAL A CA 1
ATOM 1407 C C . VAL A 1 187 ? -18.482 -24.331 7.281 1.00 32.44 187 VAL A C 1
ATOM 1409 O O . VAL A 1 187 ? -19.024 -25.200 6.609 1.00 32.44 187 VAL A O 1
ATOM 1412 N N . ALA A 1 188 ? -18.036 -24.524 8.518 1.00 27.67 188 ALA A N 1
ATOM 1413 C CA . ALA A 1 188 ? -18.486 -25.512 9.509 1.00 27.67 188 ALA A CA 1
ATOM 1414 C C . ALA A 1 188 ? -17.664 -25.211 10.779 1.00 27.67 188 ALA A C 1
ATOM 1416 O O . ALA A 1 188 ? -16.473 -24.968 10.670 1.00 27.67 188 ALA A O 1
ATOM 1417 N N . GLY A 1 189 ? -18.138 -25.150 12.015 1.00 25.48 189 GLY A N 1
ATOM 1418 C CA . GLY A 1 189 ? -19.391 -25.503 12.655 1.00 25.48 189 GLY A CA 1
ATOM 1419 C C . GLY A 1 189 ? -19.081 -25.575 14.160 1.00 25.48 189 GLY A C 1
ATOM 1420 O O . GLY A 1 189 ? -18.188 -26.308 14.559 1.00 25.48 189 GLY A O 1
ATOM 1421 N N . THR A 1 190 ? -19.809 -24.788 14.959 1.00 27.27 190 THR A N 1
ATOM 1422 C CA . THR A 1 190 ? -20.185 -25.002 16.378 1.00 27.27 190 THR A CA 1
ATOM 1423 C C . THR A 1 190 ? -19.135 -25.202 17.491 1.00 27.27 190 THR A C 1
ATOM 1425 O O . THR A 1 190 ? -18.447 -26.213 17.542 1.00 27.27 190 THR A O 1
ATOM 1428 N N . GLY A 1 191 ? -19.225 -24.342 18.522 1.00 26.19 191 GLY A N 1
ATOM 1429 C CA . GLY A 1 191 ? -18.948 -24.697 19.928 1.00 26.19 191 GLY A CA 1
ATOM 1430 C C . GLY A 1 191 ? -18.259 -23.594 20.754 1.00 26.19 191 GLY A C 1
ATOM 1431 O O . GLY A 1 191 ? -17.189 -23.152 20.348 1.00 26.19 191 GLY A O 1
ATOM 1432 N N . PRO A 1 192 ? -18.820 -23.127 21.894 1.00 32.72 192 PRO A N 1
ATOM 1433 C CA . PRO A 1 192 ? -18.258 -22.014 22.660 1.00 32.72 192 PRO A CA 1
ATOM 1434 C C . PRO A 1 192 ? -17.281 -22.502 23.740 1.00 32.72 192 PRO A C 1
ATOM 1436 O O . PRO A 1 192 ? -17.554 -23.480 24.433 1.00 32.72 192 PRO A O 1
ATOM 1439 N N . ALA A 1 193 ? -16.185 -21.773 23.953 1.00 27.44 193 ALA A N 1
ATOM 1440 C CA . ALA A 1 193 ? -15.369 -21.918 25.154 1.00 27.44 193 ALA A CA 1
ATOM 1441 C C . ALA A 1 193 ? -14.942 -20.548 25.696 1.00 27.44 193 ALA A C 1
ATOM 1443 O O . ALA A 1 193 ? -14.682 -19.596 24.963 1.00 27.44 193 ALA A O 1
ATOM 1444 N N . VAL A 1 194 ? -14.982 -20.479 27.019 1.00 26.00 194 VAL A N 1
ATOM 1445 C CA . VAL A 1 194 ? -15.068 -19.314 27.897 1.00 26.00 194 VAL A CA 1
ATOM 1446 C C . VAL A 1 194 ? -13.678 -18.915 28.418 1.00 26.00 194 VAL A C 1
ATOM 1448 O O . VAL A 1 194 ? -12.856 -19.786 28.660 1.00 26.00 194 VAL A O 1
ATOM 1451 N N . SER A 1 195 ? -13.498 -17.604 28.641 1.00 28.00 195 SER A N 1
ATOM 1452 C CA . SER A 1 195 ? -12.580 -16.903 29.572 1.00 28.00 195 SER A CA 1
ATOM 1453 C C . SER A 1 195 ? -11.081 -17.234 29.605 1.00 28.00 195 SER A C 1
ATOM 1455 O O . SER A 1 195 ? -10.679 -18.330 29.961 1.00 28.00 195 SER A O 1
ATOM 1457 N N . ALA A 1 196 ? -10.232 -16.206 29.496 1.00 26.36 196 ALA A N 1
ATOM 1458 C CA . ALA A 1 196 ? -9.764 -15.396 30.635 1.00 26.36 196 ALA A CA 1
ATOM 1459 C C . ALA A 1 196 ? -8.616 -14.468 30.186 1.00 26.36 196 ALA A C 1
ATOM 1461 O O . ALA A 1 196 ? -7.676 -14.905 29.527 1.00 26.36 196 ALA A O 1
ATOM 1462 N N . SER A 1 197 ? -8.693 -13.187 30.550 1.00 31.89 197 SER A N 1
ATOM 1463 C CA . SER A 1 197 ? -7.578 -12.237 30.434 1.00 31.89 197 SER A CA 1
ATOM 1464 C C . SER A 1 197 ? -6.472 -12.568 31.443 1.00 31.89 197 SER A C 1
ATOM 1466 O O . SER A 1 197 ? -6.761 -13.087 32.523 1.00 31.89 197 SER A O 1
ATOM 1468 N N . PRO A 1 198 ? -5.236 -12.132 31.166 1.00 32.53 198 PRO A N 1
ATOM 1469 C CA . PRO A 1 198 ? -4.628 -11.221 32.126 1.00 32.53 198 PRO A CA 1
ATOM 1470 C C . PRO A 1 198 ? -4.010 -9.991 31.461 1.00 32.53 198 PRO A C 1
ATOM 1472 O O . PRO A 1 198 ? -3.464 -10.036 30.360 1.00 32.53 198 PRO A O 1
ATOM 1475 N N . GLU A 1 199 ? -4.128 -8.880 32.178 1.00 29.28 199 GLU A N 1
ATOM 1476 C CA . GLU A 1 199 ? -3.431 -7.634 31.909 1.00 29.28 199 GLU A CA 1
ATOM 1477 C C . GLU A 1 199 ? -1.927 -7.808 32.136 1.00 29.28 199 GLU A C 1
ATOM 1479 O O . GLU A 1 199 ? -1.498 -8.338 33.162 1.00 29.28 199 GLU A O 1
ATOM 1484 N N . SER A 1 200 ? -1.115 -7.298 31.216 1.00 29.31 200 SER A N 1
ATOM 1485 C CA . SER A 1 200 ? 0.252 -6.896 31.527 1.00 29.31 200 SER A CA 1
ATOM 1486 C C . SER A 1 200 ? 0.644 -5.715 30.645 1.00 29.31 200 SER A C 1
ATOM 1488 O O . SER A 1 200 ? 0.416 -5.697 29.435 1.00 29.31 200 SER A O 1
ATOM 1490 N N . GLY A 1 201 ? 1.152 -4.671 31.303 1.00 33.00 201 GLY A N 1
ATOM 1491 C CA . GLY A 1 201 ? 1.563 -3.422 30.680 1.00 33.00 201 GLY A CA 1
ATOM 1492 C C . GLY A 1 201 ? 2.652 -3.653 29.640 1.00 33.00 201 GLY A C 1
ATOM 1493 O O . GLY A 1 201 ? 3.622 -4.365 29.892 1.00 33.00 201 GLY A O 1
ATOM 1494 N N . PHE A 1 202 ? 2.488 -3.029 28.477 1.00 27.88 202 PHE A N 1
ATOM 1495 C CA . PHE A 1 202 ? 3.467 -3.090 27.405 1.00 27.88 202 PHE A CA 1
ATOM 1496 C C . PHE A 1 202 ? 4.117 -1.722 27.225 1.00 27.88 202 PHE A C 1
ATOM 1498 O O . PHE A 1 202 ? 3.447 -0.710 27.019 1.00 27.88 202 PHE A O 1
ATOM 1505 N N . SER A 1 203 ? 5.441 -1.711 27.357 1.00 28.33 203 SER A N 1
ATOM 1506 C CA . SER A 1 203 ? 6.289 -0.553 27.107 1.00 28.33 203 SER A CA 1
ATOM 1507 C C . SER A 1 203 ? 6.284 -0.251 25.609 1.00 28.33 203 SER A C 1
ATOM 1509 O O . SER A 1 203 ? 6.618 -1.110 24.792 1.00 28.33 203 SER A O 1
ATOM 1511 N N . ALA A 1 204 ? 5.881 0.965 25.247 1.00 34.53 204 ALA A N 1
ATOM 1512 C CA . ALA A 1 204 ? 5.855 1.431 23.871 1.00 34.53 204 ALA A CA 1
ATOM 1513 C C . ALA A 1 204 ? 7.272 1.806 23.410 1.00 34.53 204 ALA A C 1
ATOM 1515 O O . ALA A 1 204 ? 7.734 2.926 23.620 1.00 34.53 204 ALA A O 1
ATOM 1516 N N . SER A 1 205 ? 7.954 0.880 22.741 1.00 29.12 205 SER A N 1
ATOM 1517 C CA . SER A 1 205 ? 9.066 1.216 21.848 1.00 29.12 205 SER A CA 1
ATOM 1518 C C . SER A 1 205 ? 8.990 0.351 20.592 1.00 29.12 205 SER A C 1
ATOM 1520 O O . SER A 1 205 ? 9.669 -0.666 20.470 1.00 29.12 205 SER A O 1
ATOM 1522 N N . ALA A 1 206 ? 8.125 0.738 19.656 1.00 34.44 206 ALA A N 1
ATOM 1523 C CA . ALA A 1 206 ? 8.114 0.162 18.320 1.00 34.44 206 ALA A CA 1
ATOM 1524 C C . ALA A 1 206 ? 9.196 0.859 17.484 1.00 34.44 206 ALA A C 1
ATOM 1526 O O . ALA A 1 206 ? 8.933 1.826 16.771 1.00 34.44 206 ALA A O 1
ATOM 1527 N N . THR A 1 207 ? 10.438 0.391 17.588 1.00 30.95 207 THR A N 1
ATOM 1528 C CA . THR A 1 207 ? 11.361 0.521 16.461 1.00 30.95 207 THR A CA 1
ATOM 1529 C C . THR A 1 207 ? 10.745 -0.238 15.280 1.00 30.95 207 THR A C 1
ATOM 1531 O O . THR A 1 207 ? 10.224 -1.339 15.484 1.00 30.95 207 THR A O 1
ATOM 1534 N N . PRO A 1 208 ? 10.746 0.314 14.053 1.00 35.69 208 PRO A N 1
ATOM 1535 C CA . PRO A 1 208 ? 10.316 -0.449 12.890 1.00 35.69 208 PRO A CA 1
ATOM 1536 C C . PRO A 1 208 ? 11.169 -1.717 12.831 1.00 35.69 208 PRO A C 1
ATOM 1538 O O . PRO A 1 208 ? 12.398 -1.647 12.822 1.00 35.69 208 PRO A O 1
ATOM 1541 N N . SER A 1 209 ? 10.513 -2.877 12.893 1.00 41.06 209 SER A N 1
ATOM 1542 C CA . SER A 1 209 ? 11.201 -4.164 12.897 1.00 41.06 209 SER A CA 1
ATOM 1543 C C . SER A 1 209 ? 12.090 -4.252 11.656 1.00 41.06 209 SER A C 1
ATOM 1545 O O . SER A 1 209 ? 11.595 -4.153 10.530 1.00 41.06 209 SER A O 1
ATOM 1547 N N . ALA A 1 210 ? 13.398 -4.439 11.865 1.00 44.19 210 ALA A N 1
ATOM 1548 C CA . ALA A 1 210 ? 14.422 -4.543 10.821 1.00 44.19 210 ALA A CA 1
ATOM 1549 C C . ALA A 1 210 ? 14.093 -5.595 9.738 1.00 44.19 210 ALA A C 1
ATOM 1551 O O . ALA A 1 210 ? 14.630 -5.534 8.633 1.00 44.19 210 ALA A O 1
ATOM 1552 N N . ALA A 1 211 ? 13.161 -6.510 10.029 1.00 46.03 211 ALA A N 1
ATOM 1553 C CA . ALA A 1 211 ? 12.631 -7.515 9.114 1.00 46.03 211 ALA A CA 1
ATOM 1554 C C . ALA A 1 211 ? 12.001 -6.933 7.834 1.00 46.03 211 ALA A C 1
ATOM 1556 O O . ALA A 1 211 ? 12.095 -7.546 6.779 1.00 46.03 211 ALA A O 1
ATOM 1557 N N . CYS A 1 212 ? 11.419 -5.730 7.879 1.00 54.91 212 CYS A N 1
ATOM 1558 C CA . CYS A 1 212 ? 10.701 -5.160 6.727 1.00 54.91 212 CYS A CA 1
ATOM 1559 C C . CYS A 1 212 ? 11.635 -4.499 5.693 1.00 54.91 212 CYS A C 1
ATOM 1561 O O . CYS A 1 212 ? 11.186 -4.077 4.628 1.00 54.91 212 CYS A O 1
ATOM 1563 N N . SER A 1 213 ? 12.930 -4.390 6.019 1.00 64.06 213 SER A N 1
ATOM 1564 C CA . SER A 1 213 ? 13.961 -3.836 5.134 1.00 64.06 213 SER A CA 1
ATOM 1565 C C . SER A 1 213 ? 14.558 -4.896 4.202 1.00 64.06 213 SER A C 1
ATOM 1567 O O . SER A 1 213 ? 15.003 -4.579 3.100 1.00 64.06 213 SER A O 1
ATOM 1569 N N . VAL A 1 214 ? 14.542 -6.169 4.614 1.00 81.38 214 VAL A N 1
ATOM 1570 C CA . VAL A 1 214 ? 15.090 -7.260 3.803 1.00 81.38 214 VAL A CA 1
ATOM 1571 C C . VAL A 1 214 ? 14.137 -7.539 2.645 1.00 81.38 214 VAL A C 1
ATOM 1573 O O . VAL A 1 214 ? 12.972 -7.878 2.842 1.00 81.38 214 VAL A O 1
ATOM 1576 N N . CYS A 1 215 ? 14.627 -7.378 1.420 1.00 86.25 215 CYS A N 1
ATOM 1577 C CA . CYS A 1 215 ? 13.870 -7.718 0.224 1.00 86.25 215 CYS A CA 1
ATOM 1578 C C . CYS A 1 215 ? 14.071 -9.203 -0.077 1.00 86.25 215 CYS A C 1
ATOM 1580 O O . CYS A 1 215 ? 15.046 -9.584 -0.710 1.00 86.25 215 CYS A O 1
ATOM 1582 N N . THR A 1 216 ? 13.177 -10.046 0.427 1.00 91.12 216 THR A N 1
ATOM 1583 C CA . THR A 1 216 ? 13.145 -11.482 0.126 1.00 91.12 216 THR A CA 1
ATOM 1584 C C . THR A 1 216 ? 12.691 -11.746 -1.316 1.00 91.12 216 THR A C 1
ATOM 1586 O O . THR A 1 216 ? 12.135 -10.856 -1.967 1.00 91.12 216 THR A O 1
ATOM 1589 N N . PRO A 1 217 ? 12.827 -12.981 -1.834 1.00 91.44 217 PRO A N 1
ATOM 1590 C CA . PRO A 1 217 ? 12.252 -13.338 -3.131 1.00 91.44 217 PRO A CA 1
ATOM 1591 C C . PRO A 1 217 ? 10.738 -13.084 -3.237 1.00 91.44 217 PRO A C 1
ATOM 1593 O O . PRO A 1 217 ? 10.254 -12.707 -4.303 1.00 91.44 217 PRO A O 1
ATOM 1596 N N . ALA A 1 218 ? 9.982 -13.252 -2.144 1.00 89.88 218 ALA A N 1
ATOM 1597 C CA . ALA A 1 218 ? 8.551 -12.943 -2.112 1.00 89.88 218 ALA A CA 1
ATOM 1598 C C . ALA A 1 218 ? 8.299 -11.427 -2.177 1.00 89.88 218 ALA A C 1
ATOM 1600 O O . ALA A 1 218 ? 7.467 -10.971 -2.962 1.00 89.88 218 ALA A O 1
ATOM 1601 N N . ALA A 1 219 ? 9.066 -10.635 -1.423 1.00 92.56 219 ALA A N 1
ATOM 1602 C CA . ALA A 1 219 ? 9.014 -9.177 -1.487 1.00 92.56 219 ALA A CA 1
ATOM 1603 C C . ALA A 1 219 ? 9.379 -8.635 -2.881 1.00 92.56 219 ALA A C 1
ATOM 1605 O O . ALA A 1 219 ? 8.723 -7.722 -3.385 1.00 92.56 219 ALA A O 1
ATOM 1606 N N . ALA A 1 220 ? 10.386 -9.218 -3.537 1.00 96.12 220 ALA A N 1
ATOM 1607 C CA . ALA A 1 220 ? 10.774 -8.838 -4.892 1.00 96.12 220 ALA A CA 1
ATOM 1608 C C . ALA A 1 220 ? 9.660 -9.110 -5.914 1.00 96.12 220 ALA A C 1
ATOM 1610 O O . ALA A 1 220 ? 9.426 -8.283 -6.797 1.00 96.12 220 ALA A O 1
ATOM 1611 N N . LEU A 1 221 ? 8.919 -10.214 -5.760 1.00 97.06 221 LEU A N 1
ATOM 1612 C CA . LEU A 1 221 ? 7.737 -10.492 -6.580 1.00 97.06 221 LEU A CA 1
ATOM 1613 C C . LEU A 1 221 ? 6.614 -9.475 -6.354 1.00 97.06 221 LEU A C 1
ATOM 1615 O O . LEU A 1 221 ? 5.979 -9.071 -7.322 1.00 97.06 221 LEU A O 1
ATOM 1619 N N . LEU A 1 222 ? 6.392 -9.005 -5.123 1.00 96.75 222 LEU A N 1
ATOM 1620 C CA . LEU A 1 222 ? 5.414 -7.941 -4.861 1.00 96.75 222 LEU A CA 1
ATOM 1621 C C . LEU A 1 222 ? 5.814 -6.630 -5.555 1.00 96.75 222 LEU A C 1
ATOM 1623 O O . LEU A 1 222 ? 4.991 -5.992 -6.212 1.00 96.75 222 LEU A O 1
ATOM 1627 N N . VAL A 1 223 ? 7.093 -6.246 -5.497 1.00 98.12 223 VAL A N 1
ATOM 1628 C CA . VAL A 1 223 ? 7.594 -5.077 -6.245 1.00 98.12 223 VAL A CA 1
ATOM 1629 C C . VAL A 1 223 ? 7.375 -5.261 -7.753 1.00 98.12 223 VAL A C 1
ATOM 1631 O O . VAL A 1 223 ? 6.876 -4.346 -8.411 1.00 98.12 223 VAL A O 1
ATOM 1634 N N . ALA A 1 224 ? 7.666 -6.449 -8.292 1.00 98.38 224 ALA A N 1
ATOM 1635 C CA . ALA A 1 224 ? 7.409 -6.785 -9.692 1.00 98.38 224 ALA A CA 1
ATOM 1636 C C . ALA A 1 224 ? 5.918 -6.724 -10.057 1.00 98.38 224 ALA A C 1
ATOM 1638 O O . ALA A 1 224 ? 5.570 -6.171 -11.098 1.00 98.38 224 ALA A O 1
ATOM 1639 N N . GLN A 1 225 ? 5.022 -7.191 -9.187 1.00 98.44 225 GLN A N 1
ATOM 1640 C CA . GLN A 1 225 ? 3.572 -7.060 -9.354 1.00 98.44 225 GLN A CA 1
ATOM 1641 C C . GLN A 1 225 ? 3.127 -5.599 -9.427 1.00 98.44 225 GLN A C 1
ATOM 1643 O O . GLN A 1 225 ? 2.367 -5.228 -10.327 1.00 98.44 225 GLN A O 1
ATOM 1648 N N . GLY A 1 226 ? 3.636 -4.754 -8.526 1.00 98.31 226 GLY A N 1
ATOM 1649 C CA . GLY A 1 226 ? 3.397 -3.313 -8.571 1.00 98.31 226 GLY A CA 1
ATOM 1650 C C . GLY A 1 226 ? 3.877 -2.692 -9.883 1.00 98.31 226 GLY A C 1
ATOM 1651 O O . GLY A 1 226 ? 3.147 -1.916 -10.507 1.00 98.31 226 GLY A O 1
ATOM 1652 N N . ALA A 1 227 ? 5.079 -3.060 -10.335 1.00 98.56 227 ALA A N 1
ATOM 1653 C CA . ALA A 1 227 ? 5.634 -2.583 -11.596 1.00 98.56 227 ALA A CA 1
ATOM 1654 C C . ALA A 1 227 ? 4.792 -3.035 -12.796 1.00 98.56 227 ALA A C 1
ATOM 1656 O O . ALA A 1 227 ? 4.439 -2.202 -13.622 1.00 98.56 227 ALA A O 1
ATOM 1657 N N . VAL A 1 228 ? 4.392 -4.307 -12.870 1.00 98.56 228 VAL A N 1
ATOM 1658 C CA . VAL A 1 228 ? 3.503 -4.832 -13.922 1.00 98.56 228 VAL A CA 1
ATOM 1659 C C . VAL A 1 228 ? 2.191 -4.055 -13.974 1.00 98.56 228 VAL A C 1
ATOM 1661 O O . VAL A 1 228 ? 1.749 -3.689 -15.061 1.00 98.56 228 VAL A O 1
ATOM 1664 N N . ALA A 1 229 ? 1.572 -3.769 -12.824 1.00 98.06 229 ALA A N 1
ATOM 1665 C CA . ALA A 1 229 ? 0.329 -3.002 -12.779 1.00 98.06 229 ALA A CA 1
ATOM 1666 C C . ALA A 1 229 ? 0.504 -1.604 -13.396 1.00 98.06 229 ALA A C 1
ATOM 1668 O O . ALA A 1 229 ? -0.301 -1.189 -14.231 1.00 98.06 229 ALA A O 1
ATOM 1669 N N . LEU A 1 230 ? 1.577 -0.897 -13.029 1.00 98.50 230 LEU A N 1
ATOM 1670 C CA . LEU A 1 230 ? 1.898 0.419 -13.580 1.00 98.50 230 LEU A CA 1
ATOM 1671 C C . LEU A 1 230 ? 2.246 0.350 -15.076 1.00 98.50 230 LEU A C 1
ATOM 1673 O O . LEU A 1 230 ? 1.694 1.103 -15.876 1.00 98.50 230 LEU A O 1
ATOM 1677 N N . LEU A 1 231 ? 3.135 -0.561 -15.468 1.00 98.38 231 LEU A N 1
ATOM 1678 C CA . LEU A 1 231 ? 3.587 -0.723 -16.850 1.00 98.38 231 LEU A CA 1
ATOM 1679 C C . LEU A 1 231 ? 2.426 -1.101 -17.777 1.00 98.38 231 LEU A C 1
ATOM 1681 O O . LEU A 1 231 ? 2.317 -0.545 -18.867 1.00 98.38 231 LEU A O 1
ATOM 1685 N N . ALA A 1 232 ? 1.512 -1.966 -17.332 1.00 97.44 232 ALA A N 1
ATOM 1686 C CA . ALA A 1 232 ? 0.296 -2.287 -18.073 1.00 97.44 232 ALA A CA 1
ATOM 1687 C C . ALA A 1 232 ? -0.634 -1.068 -18.203 1.00 97.44 232 ALA A C 1
ATOM 1689 O O . ALA A 1 232 ? -1.160 -0.818 -19.290 1.00 97.44 232 ALA A O 1
ATOM 1690 N N . ALA A 1 233 ? -0.804 -0.276 -17.137 1.00 96.75 233 ALA A N 1
ATOM 1691 C CA . ALA A 1 233 ? -1.613 0.943 -17.170 1.00 96.75 233 ALA A CA 1
ATOM 1692 C C . ALA A 1 233 ? -1.047 1.989 -18.150 1.00 96.75 233 ALA A C 1
ATOM 1694 O O . ALA A 1 233 ? -1.799 2.581 -18.925 1.00 96.75 233 ALA A O 1
ATOM 1695 N N . VAL A 1 234 ? 0.277 2.181 -18.173 1.00 97.25 234 VAL A N 1
ATOM 1696 C CA . VAL A 1 234 ? 0.955 3.069 -19.135 1.00 97.25 234 VAL A CA 1
ATOM 1697 C C . VAL A 1 234 ? 0.883 2.502 -20.556 1.00 97.25 234 VAL A C 1
ATOM 1699 O O . VAL A 1 234 ? 0.506 3.212 -21.488 1.00 97.25 234 VAL A O 1
ATOM 1702 N N . GLY A 1 235 ? 1.208 1.220 -20.735 1.00 96.00 235 GLY A N 1
ATOM 1703 C CA . GLY A 1 235 ? 1.269 0.557 -22.039 1.00 96.00 235 GLY A CA 1
ATOM 1704 C C . GLY A 1 235 ? -0.086 0.444 -22.741 1.00 96.00 235 GLY A C 1
ATOM 1705 O O . GLY A 1 235 ? -0.142 0.419 -23.967 1.00 96.00 235 GLY A O 1
ATOM 1706 N N . SER A 1 236 ? -1.185 0.456 -21.984 1.00 94.62 236 SER A N 1
ATOM 1707 C CA . SER A 1 236 ? -2.549 0.423 -22.529 1.00 94.62 236 SER A CA 1
ATOM 1708 C C . SER A 1 236 ? -3.032 1.776 -23.073 1.00 94.62 236 SER A C 1
ATOM 1710 O O . SER A 1 236 ? -4.125 1.850 -23.628 1.00 94.62 236 SER A O 1
ATOM 1712 N N . ARG A 1 237 ? -2.254 2.863 -22.930 1.00 92.88 237 ARG A N 1
ATOM 1713 C CA . ARG A 1 237 ? -2.679 4.211 -23.355 1.00 92.88 237 ARG A CA 1
ATOM 1714 C C . ARG A 1 237 ? -2.731 4.382 -24.872 1.00 92.88 237 ARG A C 1
ATOM 1716 O O . ARG A 1 237 ? -3.666 4.990 -25.383 1.00 92.88 237 ARG A O 1
ATOM 1723 N N . ASN A 1 238 ? -1.689 3.941 -25.575 1.00 92.75 238 ASN A N 1
ATOM 1724 C CA . ASN A 1 238 ? -1.551 4.017 -27.032 1.00 92.75 238 ASN A CA 1
ATOM 1725 C C . ASN A 1 238 ? -0.361 3.159 -27.504 1.00 92.75 238 ASN A C 1
ATOM 1727 O O . ASN A 1 238 ? 0.436 2.685 -26.693 1.00 92.75 238 ASN A O 1
ATOM 1731 N N . GLY A 1 239 ? -0.221 2.981 -28.822 1.00 92.81 239 GLY A N 1
ATOM 1732 C CA . GLY A 1 239 ? 0.842 2.157 -29.412 1.00 92.81 239 GLY A CA 1
ATOM 1733 C C . GLY A 1 239 ? 2.265 2.635 -29.098 1.00 92.81 239 GLY A C 1
ATOM 1734 O O . GLY A 1 239 ? 3.147 1.809 -28.882 1.00 92.81 239 GLY A O 1
ATOM 1735 N N . GLU A 1 240 ? 2.491 3.949 -29.003 1.00 94.31 240 GLU A N 1
ATOM 1736 C CA . GLU A 1 240 ? 3.801 4.515 -28.647 1.00 94.31 240 GLU A CA 1
ATOM 1737 C C . GLU A 1 240 ? 4.188 4.173 -27.200 1.00 94.31 240 GLU A C 1
ATOM 1739 O O . GLU A 1 240 ? 5.285 3.672 -26.947 1.00 94.31 240 GLU A O 1
ATOM 1744 N N . SER A 1 241 ? 3.259 4.358 -26.258 1.00 94.38 241 SER A N 1
ATOM 1745 C CA . SER A 1 241 ? 3.442 4.012 -24.842 1.00 94.38 241 SER A CA 1
ATOM 1746 C C . SER A 1 241 ? 3.651 2.510 -24.672 1.00 94.38 241 SER A C 1
ATOM 1748 O O . SER A 1 241 ? 4.528 2.096 -23.917 1.00 94.38 241 SER A O 1
ATOM 1750 N N . ARG A 1 242 ? 2.903 1.688 -25.422 1.00 95.44 242 ARG A N 1
ATOM 1751 C CA . ARG A 1 242 ? 3.078 0.230 -25.456 1.00 95.44 242 ARG A CA 1
ATOM 1752 C C . ARG A 1 242 ? 4.496 -0.150 -25.878 1.00 95.44 242 ARG A C 1
ATOM 1754 O O . ARG A 1 242 ? 5.165 -0.895 -25.171 1.00 95.44 242 ARG A O 1
ATOM 1761 N N . GLN A 1 243 ? 4.980 0.391 -26.996 1.00 94.50 243 GLN A N 1
ATOM 1762 C CA . GLN A 1 243 ? 6.332 0.117 -27.489 1.00 94.50 243 GLN A CA 1
ATOM 1763 C C . GLN A 1 243 ? 7.415 0.634 -26.535 1.00 94.50 243 GLN A C 1
ATOM 1765 O O . GLN A 1 243 ? 8.442 -0.019 -26.361 1.00 94.50 243 GLN A O 1
ATOM 1770 N N . ALA A 1 244 ? 7.211 1.792 -25.904 1.00 95.12 244 ALA A N 1
ATOM 1771 C CA . ALA A 1 244 ? 8.131 2.315 -24.899 1.00 95.12 244 ALA A CA 1
ATOM 1772 C C . ALA A 1 244 ? 8.225 1.388 -23.676 1.00 95.12 244 ALA A C 1
ATOM 1774 O O . ALA A 1 244 ? 9.333 1.042 -23.264 1.00 95.12 244 ALA A O 1
ATOM 1775 N N . VAL A 1 245 ? 7.083 0.925 -23.157 1.00 97.25 245 VAL A N 1
ATOM 1776 C CA . VAL A 1 245 ? 7.017 -0.036 -22.047 1.00 97.25 245 VAL A CA 1
ATOM 1777 C C . VAL A 1 245 ? 7.698 -1.350 -22.416 1.00 97.25 245 VAL A C 1
ATOM 1779 O O . VAL A 1 245 ? 8.570 -1.789 -21.675 1.00 97.25 245 VAL A O 1
ATOM 1782 N N . LEU A 1 246 ? 7.371 -1.946 -23.568 1.00 96.06 246 LEU A N 1
ATOM 1783 C CA . LEU A 1 246 ? 7.973 -3.212 -24.003 1.00 96.06 246 LEU A CA 1
ATOM 1784 C C . LEU A 1 246 ? 9.491 -3.091 -24.194 1.00 96.06 246 LEU A C 1
ATOM 1786 O O . LEU A 1 246 ? 10.235 -3.960 -23.745 1.00 96.06 246 LEU A O 1
ATOM 1790 N N . ARG A 1 247 ? 9.974 -1.988 -24.787 1.00 96.12 247 ARG A N 1
ATOM 1791 C CA . ARG A 1 247 ? 11.419 -1.731 -24.912 1.00 96.12 247 ARG A CA 1
ATOM 1792 C C . ARG A 1 247 ? 12.101 -1.629 -23.554 1.00 96.12 247 ARG A C 1
ATOM 1794 O O . ARG A 1 247 ? 13.180 -2.189 -23.383 1.00 96.12 247 ARG A O 1
ATOM 1801 N N . LYS A 1 248 ? 11.503 -0.911 -22.597 1.00 97.25 248 LYS A N 1
ATOM 1802 C CA . LYS A 1 248 ? 12.120 -0.736 -21.280 1.00 97.25 248 LYS A CA 1
ATOM 1803 C C . LYS A 1 248 ? 12.053 -2.013 -20.445 1.00 97.25 248 LYS A C 1
ATOM 1805 O O . LYS A 1 248 ? 13.066 -2.385 -19.859 1.00 97.25 248 LYS A O 1
ATOM 1810 N N . ALA A 1 249 ? 10.917 -2.706 -20.433 1.00 96.12 249 ALA A N 1
ATOM 1811 C CA . ALA A 1 249 ? 10.778 -3.996 -19.766 1.00 96.12 249 ALA A CA 1
ATOM 1812 C C . ALA A 1 249 ? 11.763 -5.028 -20.335 1.00 96.12 249 ALA A C 1
ATOM 1814 O O . ALA A 1 249 ? 12.422 -5.711 -19.567 1.00 96.12 249 ALA A O 1
ATOM 1815 N N . GLY A 1 250 ? 11.982 -5.044 -21.656 1.00 95.94 250 GLY A N 1
ATOM 1816 C CA . GLY A 1 250 ? 12.980 -5.907 -22.299 1.00 95.94 250 GLY A CA 1
ATOM 1817 C C . GLY A 1 250 ? 14.446 -5.627 -21.922 1.00 95.94 250 GLY A C 1
ATOM 1818 O O . GLY A 1 250 ? 15.321 -6.376 -22.343 1.00 95.94 250 GLY A O 1
ATOM 1819 N N . SER A 1 251 ? 14.728 -4.568 -21.150 1.00 97.06 251 SER A N 1
ATOM 1820 C CA . SER A 1 251 ? 16.058 -4.281 -20.578 1.00 97.06 251 SER A CA 1
ATOM 1821 C C . SER A 1 251 ? 16.283 -4.877 -19.181 1.00 97.06 251 SER A C 1
ATOM 1823 O O . SER A 1 251 ? 17.354 -4.688 -18.593 1.00 97.06 251 SER A O 1
ATOM 1825 N N . LEU A 1 252 ? 15.273 -5.537 -18.612 1.00 97.62 252 LEU A N 1
ATOM 1826 C CA . LEU A 1 252 ? 15.426 -6.338 -17.401 1.00 97.62 252 LEU A CA 1
ATOM 1827 C C . LEU A 1 252 ? 16.239 -7.609 -17.703 1.00 97.62 252 LEU A C 1
ATOM 1829 O O . LEU A 1 252 ? 16.372 -8.027 -18.856 1.00 97.62 252 LEU A O 1
ATOM 1833 N N . GLY A 1 253 ? 16.844 -8.178 -16.660 1.00 96.94 253 GLY A N 1
ATOM 1834 C CA . GLY A 1 253 ? 17.623 -9.409 -16.750 1.00 96.94 253 GLY A CA 1
ATOM 1835 C C . GLY A 1 253 ? 16.756 -10.673 -16.791 1.00 96.94 253 GLY A C 1
ATOM 1836 O O . GLY A 1 253 ? 15.795 -10.768 -17.548 1.00 96.94 253 GLY A O 1
ATOM 1837 N N . ARG A 1 254 ? 17.172 -11.685 -16.025 1.00 96.62 254 ARG A N 1
ATOM 1838 C CA . ARG A 1 254 ? 16.579 -13.039 -15.962 1.00 96.62 254 ARG A CA 1
ATOM 1839 C C . ARG A 1 254 ? 16.442 -13.547 -14.527 1.00 96.62 254 ARG A C 1
ATOM 1841 O O . ARG A 1 254 ? 16.426 -14.747 -14.276 1.00 96.62 254 ARG A O 1
ATOM 1848 N N . LEU A 1 255 ? 16.450 -12.639 -13.554 1.00 96.75 255 LEU A N 1
ATOM 1849 C CA . LEU A 1 255 ? 16.161 -13.011 -12.173 1.00 96.75 255 LEU A CA 1
ATOM 1850 C C . LEU A 1 255 ? 14.665 -13.288 -12.021 1.00 96.75 255 LEU A C 1
ATOM 1852 O O . LEU A 1 255 ? 13.848 -12.772 -12.779 1.00 96.75 255 LEU A O 1
ATOM 1856 N N . ARG A 1 256 ? 14.277 -14.048 -10.993 1.00 94.94 256 ARG A N 1
ATOM 1857 C CA . ARG A 1 256 ? 12.887 -14.507 -10.810 1.00 94.94 256 ARG A CA 1
ATOM 1858 C C . ARG A 1 256 ? 11.843 -13.384 -10.887 1.00 94.94 256 ARG A C 1
ATOM 1860 O O . ARG A 1 256 ? 10.801 -13.552 -11.512 1.00 94.94 256 ARG A O 1
ATOM 1867 N N . ALA A 1 257 ? 12.101 -12.253 -10.232 1.00 96.25 257 ALA A N 1
ATOM 1868 C CA . ALA A 1 257 ? 11.189 -11.108 -10.250 1.00 96.25 257 ALA A CA 1
ATOM 1869 C C . ALA A 1 257 ? 11.187 -10.367 -11.599 1.00 96.25 257 ALA A C 1
ATOM 1871 O O . ALA A 1 257 ? 10.184 -9.763 -11.957 1.00 96.25 257 ALA A O 1
ATOM 1872 N N . GLU A 1 258 ? 12.285 -10.429 -12.354 1.00 98.06 258 GLU A N 1
ATOM 1873 C CA . GLU A 1 258 ? 12.394 -9.857 -13.697 1.00 98.06 258 GLU A CA 1
ATOM 1874 C C . GLU A 1 258 ? 11.645 -10.721 -14.719 1.00 98.06 258 GLU A C 1
ATOM 1876 O O . GLU A 1 258 ? 10.806 -10.197 -15.447 1.00 98.06 258 GLU A O 1
ATOM 1881 N N . ASP A 1 259 ? 11.854 -12.043 -14.706 1.00 97.44 259 ASP A N 1
ATOM 1882 C CA . ASP A 1 259 ? 11.126 -12.984 -15.569 1.00 97.44 259 ASP A CA 1
ATOM 1883 C C . ASP A 1 259 ? 9.608 -12.888 -15.344 1.00 97.44 259 ASP A C 1
ATOM 1885 O O . ASP A 1 259 ? 8.848 -12.858 -16.311 1.00 97.44 259 ASP A O 1
ATOM 1889 N N . TYR A 1 260 ? 9.161 -12.706 -14.094 1.00 97.31 260 TYR A N 1
ATOM 1890 C CA . TYR A 1 260 ? 7.750 -12.442 -13.788 1.00 97.31 260 TYR A CA 1
ATOM 1891 C C . TYR A 1 260 ? 7.195 -11.221 -14.548 1.00 97.31 260 TYR A C 1
ATOM 1893 O O . TYR A 1 260 ? 6.083 -11.267 -15.073 1.00 97.31 260 TYR A O 1
ATOM 1901 N N . VAL A 1 261 ? 7.960 -10.125 -14.650 1.00 98.00 261 VAL A N 1
ATOM 1902 C CA . VAL A 1 261 ? 7.539 -8.939 -15.419 1.00 98.00 261 VAL A CA 1
ATOM 1903 C C . VAL A 1 261 ? 7.428 -9.262 -16.908 1.00 98.00 261 VAL A C 1
ATOM 1905 O O . VAL A 1 261 ? 6.489 -8.802 -17.558 1.00 98.00 261 VAL A O 1
ATOM 1908 N N . HIS A 1 262 ? 8.369 -10.037 -17.453 1.00 96.94 262 HIS A N 1
ATOM 1909 C CA . HIS A 1 262 ? 8.368 -10.411 -18.869 1.00 96.94 262 HIS A CA 1
ATOM 1910 C C . HIS A 1 262 ? 7.136 -11.250 -19.212 1.00 96.94 262 HIS A C 1
ATOM 1912 O O . HIS A 1 262 ? 6.438 -10.941 -20.178 1.00 96.94 262 HIS A O 1
ATOM 1918 N N . GLU A 1 263 ? 6.861 -12.277 -18.405 1.00 95.56 263 GLU A N 1
ATOM 1919 C CA . GLU A 1 263 ? 5.716 -13.170 -18.576 1.00 95.56 263 GLU A CA 1
ATOM 1920 C C . GLU A 1 263 ? 4.400 -12.386 -18.523 1.00 95.56 263 GLU A C 1
ATOM 1922 O O . GLU A 1 263 ? 3.616 -12.425 -19.472 1.00 95.56 263 GLU A O 1
ATOM 1927 N N . GLU A 1 264 ? 4.195 -11.593 -17.467 1.00 96.38 264 GLU A N 1
ATOM 1928 C CA . GLU A 1 264 ? 2.956 -10.839 -17.271 1.00 96.38 264 GLU A CA 1
ATOM 1929 C C . GLU A 1 264 ? 2.698 -9.796 -18.363 1.00 96.38 264 GLU A C 1
ATOM 1931 O O . GLU A 1 264 ? 1.554 -9.589 -18.779 1.00 96.38 264 GLU A O 1
ATOM 1936 N N . LEU A 1 265 ? 3.735 -9.086 -18.819 1.00 95.38 265 LEU A N 1
ATOM 1937 C CA . LEU A 1 265 ? 3.563 -8.048 -19.835 1.00 95.38 265 LEU A CA 1
ATOM 1938 C C . LEU A 1 265 ? 3.304 -8.622 -21.225 1.00 95.38 265 LEU A C 1
ATOM 1940 O O . LEU A 1 265 ? 2.567 -7.982 -21.980 1.00 95.38 265 LEU A O 1
ATOM 1944 N N . ALA A 1 266 ? 3.844 -9.805 -21.539 1.00 91.06 266 ALA A N 1
ATOM 1945 C CA . ALA A 1 266 ? 3.582 -10.479 -22.806 1.00 91.06 266 ALA A CA 1
ATOM 1946 C C . ALA A 1 266 ? 2.070 -10.655 -23.005 1.00 91.06 266 ALA A C 1
ATOM 1948 O O . ALA A 1 266 ? 1.488 -10.100 -23.934 1.00 91.06 266 ALA A O 1
ATOM 1949 N N . TRP A 1 267 ? 1.365 -11.283 -22.061 1.00 87.94 267 TRP A N 1
ATOM 1950 C CA . TRP A 1 267 ? -0.075 -11.490 -22.244 1.00 87.94 267 TRP A CA 1
ATOM 1951 C C . TRP A 1 267 ? -0.920 -10.221 -22.059 1.00 87.94 267 TRP A C 1
ATOM 1953 O O . TRP A 1 267 ? -1.998 -10.118 -22.646 1.00 87.94 267 TRP A O 1
ATOM 1963 N N . ARG A 1 268 ? -0.481 -9.245 -21.247 1.00 91.12 268 ARG A N 1
ATOM 1964 C CA . ARG A 1 268 ? -1.255 -8.010 -20.999 1.00 91.12 268 ARG A CA 1
ATOM 1965 C C . ARG A 1 268 ? -1.207 -7.031 -22.169 1.00 91.12 268 ARG A C 1
ATOM 1967 O O . ARG A 1 268 ? -2.151 -6.258 -22.324 1.00 91.12 268 ARG A O 1
ATOM 1974 N N . LEU A 1 269 ? -0.124 -7.021 -22.951 1.00 87.50 269 LEU A N 1
ATOM 1975 C CA . LEU A 1 269 ? 0.112 -6.013 -23.992 1.00 87.50 269 LEU A CA 1
ATOM 1976 C C . LEU A 1 269 ? 0.207 -6.576 -25.420 1.00 87.50 269 LEU A C 1
ATOM 1978 O O . LEU A 1 269 ? 0.071 -5.791 -26.359 1.00 87.50 269 LEU A O 1
ATOM 1982 N N . GLU A 1 270 ? 0.398 -7.887 -25.617 1.00 69.25 270 GLU A N 1
ATOM 1983 C CA . GLU A 1 270 ? 0.477 -8.487 -26.964 1.00 69.25 270 GLU A CA 1
ATOM 1984 C C . GLU A 1 270 ? -0.900 -8.793 -27.594 1.00 69.25 270 GLU A C 1
ATOM 1986 O O . GLU A 1 270 ? -0.975 -9.010 -28.800 1.00 69.25 270 GLU A O 1
ATOM 1991 N N . VAL A 1 271 ? -2.006 -8.752 -26.832 1.00 56.12 271 VAL A N 1
ATOM 1992 C CA . VAL A 1 271 ? -3.351 -9.195 -27.287 1.00 56.12 271 VAL A CA 1
ATOM 1993 C C . VAL A 1 271 ? -4.301 -8.036 -27.665 1.00 56.12 271 VAL A C 1
ATOM 1995 O O . VAL A 1 271 ? -5.507 -8.121 -27.454 1.00 56.12 271 VAL A O 1
ATOM 1998 N N . GLN A 1 272 ? -3.806 -6.922 -28.215 1.00 49.62 272 GLN A N 1
ATOM 1999 C CA . GLN A 1 272 ? -4.670 -5.800 -28.643 1.00 49.62 272 GLN A CA 1
ATOM 2000 C C . GLN A 1 272 ? -4.314 -5.234 -30.009 1.00 49.62 272 GLN A C 1
ATOM 2002 O O . GLN A 1 272 ? -3.190 -4.688 -30.125 1.00 49.62 272 GLN A O 1
#

Secondary structure (DSSP, 8-state):
--HHHHHHHHHHHHHHT--HHHHHHHHHTT---SB-----HHHHHHHHHHSPP-HHHHHHHHTSSBHHHHHHHHHHS-GGG--GGGHHHHHHH--SHHHHHHHHHHTGGGSTTHHHHHHHHTSTTS-HHHHHHHHHHHTTSSSPPGGGHHHHHHHHHHHHHHHHTS-HHHHHTTTTTT--S-------------------------PPPGGGGS--HHHHHHHHHHHHHHHHHHHTS-HHHHHHHHHHHTTS-SSHHHHHHHHHHHHHHS--

Organism: NCBI:txid2585119

InterPro domains:
  IPR016024 Armadillo-type fold [SSF48371] (10-134)

pLDDT: mean 84.3, std 23.08, range [24.3, 98.69]